Protein AF-A0A1H7RLM7-F1 (afdb_monomer)

Structure (mmCIF, N/CA/C/O backbone):
data_AF-A0A1H7RLM7-F1
#
_entry.id   AF-A0A1H7RLM7-F1
#
loop_
_atom_site.group_PDB
_atom_site.id
_atom_site.type_symbol
_atom_site.label_atom_id
_atom_site.label_alt_id
_atom_site.label_comp_id
_atom_site.label_asym_id
_atom_site.label_entity_id
_atom_site.label_seq_id
_atom_site.pdbx_PDB_ins_code
_atom_site.Cartn_x
_atom_site.Cartn_y
_atom_site.Cartn_z
_atom_site.occupancy
_atom_site.B_iso_or_equiv
_atom_site.auth_seq_id
_atom_site.auth_comp_id
_atom_site.auth_asym_id
_atom_site.auth_atom_id
_atom_site.pdbx_PDB_model_num
ATOM 1 N N . MET A 1 1 ? -7.663 19.452 10.037 1.00 33.56 1 MET A N 1
ATOM 2 C CA . MET A 1 1 ? -6.585 19.742 9.071 1.00 33.56 1 MET A CA 1
ATOM 3 C C . MET A 1 1 ? -6.912 18.924 7.829 1.00 33.56 1 MET A C 1
ATOM 5 O O . MET A 1 1 ? -7.033 17.715 7.956 1.00 33.56 1 MET A O 1
ATOM 9 N N . GLN A 1 2 ? -7.269 19.555 6.706 1.00 32.59 2 GLN A N 1
ATOM 10 C CA . GLN A 1 2 ? -7.585 18.830 5.467 1.00 32.59 2 GLN A CA 1
ATOM 11 C C . GLN A 1 2 ? -6.268 18.316 4.882 1.00 32.59 2 GLN A C 1
ATOM 13 O O . GLN A 1 2 ? -5.416 19.126 4.536 1.00 32.59 2 GLN A O 1
ATOM 18 N N . VAL A 1 3 ? -6.100 16.996 4.813 1.00 37.88 3 VAL A N 1
ATOM 19 C CA . VAL A 1 3 ? -5.035 16.372 4.019 1.00 37.88 3 VAL A CA 1
ATOM 20 C C . VAL A 1 3 ? -5.377 16.678 2.561 1.00 37.88 3 VAL A C 1
ATOM 22 O O . VAL A 1 3 ? -6.415 16.240 2.061 1.00 37.88 3 VAL A O 1
ATOM 25 N N . LEU A 1 4 ? -4.594 17.560 1.942 1.00 40.44 4 LEU A N 1
ATOM 26 C CA . LEU A 1 4 ? -4.739 17.950 0.545 1.00 40.44 4 LEU A CA 1
ATOM 27 C C . LEU A 1 4 ? -4.289 16.766 -0.311 1.00 40.44 4 LEU A C 1
ATOM 29 O O . LEU A 1 4 ? -3.107 16.458 -0.352 1.00 40.44 4 LEU A O 1
ATOM 33 N N . LEU A 1 5 ? -5.240 16.113 -0.978 1.00 46.41 5 LEU A N 1
ATOM 34 C CA . LEU A 1 5 ? -4.965 15.165 -2.056 1.00 46.41 5 LEU A CA 1
ATOM 35 C C . LEU A 1 5 ? -4.190 15.921 -3.149 1.00 46.41 5 LEU A C 1
ATOM 37 O O . LEU A 1 5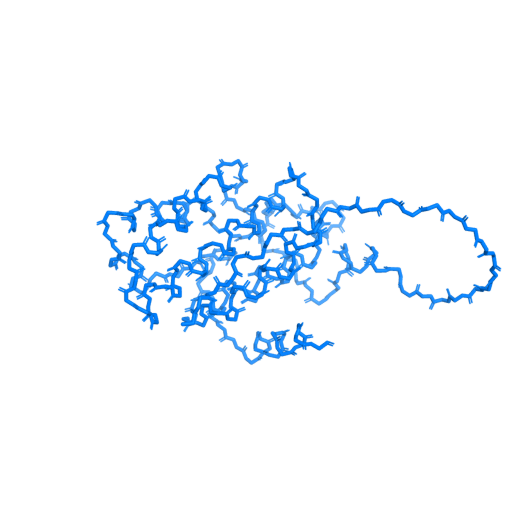 ? -4.758 16.803 -3.797 1.00 46.41 5 LEU A O 1
ATOM 41 N N . GLY A 1 6 ? -2.896 15.636 -3.303 1.00 39.12 6 GLY A N 1
ATOM 42 C CA . GLY A 1 6 ? -2.046 16.267 -4.308 1.00 39.12 6 GLY A CA 1
ATOM 43 C C . GLY A 1 6 ? -2.511 15.915 -5.721 1.00 39.12 6 GLY A C 1
ATOM 44 O O . GLY A 1 6 ? -2.387 14.779 -6.174 1.00 39.12 6 GLY A O 1
ATOM 45 N N . GLU A 1 7 ? -3.066 16.887 -6.446 1.00 43.84 7 GLU A N 1
ATOM 46 C CA . GLU A 1 7 ? -3.286 16.751 -7.886 1.00 43.84 7 GLU A CA 1
ATOM 47 C C . GLU A 1 7 ? -1.934 16.853 -8.615 1.00 43.84 7 GLU A C 1
ATOM 49 O O . GLU A 1 7 ? -1.188 17.817 -8.425 1.00 43.84 7 GLU A O 1
ATOM 54 N N . LYS A 1 8 ? -1.614 15.865 -9.467 1.00 42.97 8 LYS A N 1
ATOM 55 C CA . LYS A 1 8 ? -0.393 15.859 -10.295 1.00 42.97 8 LYS A CA 1
ATOM 56 C C . LYS A 1 8 ? -0.255 17.178 -11.084 1.00 42.97 8 LYS A C 1
ATOM 58 O O . LYS A 1 8 ? -1.204 17.549 -11.781 1.00 42.97 8 LYS A O 1
ATOM 63 N N . PRO A 1 9 ? 0.914 17.848 -11.105 1.00 35.34 9 PRO A N 1
ATOM 64 C CA . PRO A 1 9 ? 1.135 18.962 -12.019 1.00 35.34 9 PRO A CA 1
ATOM 65 C C . PRO A 1 9 ? 1.236 18.459 -13.469 1.00 35.34 9 PRO A C 1
ATOM 67 O O . PRO A 1 9 ? 1.884 17.454 -13.766 1.00 35.34 9 PRO A O 1
ATOM 70 N N . ALA A 1 10 ? 0.576 19.164 -14.390 1.00 34.22 10 ALA A N 1
ATOM 71 C CA . ALA A 1 10 ? 0.640 18.870 -15.818 1.00 34.22 10 ALA A CA 1
ATOM 72 C C . ALA A 1 10 ? 2.052 19.147 -16.368 1.00 34.22 10 ALA A C 1
ATOM 74 O O . ALA A 1 10 ? 2.629 20.203 -16.119 1.00 34.22 10 ALA A O 1
ATOM 75 N N . ALA A 1 11 ? 2.596 18.203 -17.139 1.00 36.28 11 ALA A N 1
ATOM 76 C CA . ALA A 1 11 ? 3.925 18.308 -17.733 1.00 36.28 11 ALA A CA 1
ATOM 77 C C . ALA A 1 11 ? 3.990 19.436 -18.784 1.00 36.28 11 ALA A C 1
ATOM 79 O O . ALA A 1 11 ? 3.433 19.316 -19.879 1.00 36.28 11 ALA A O 1
ATOM 80 N N . GLU A 1 12 ? 4.705 20.517 -18.470 1.00 32.12 12 GLU A N 1
ATOM 81 C CA . GLU A 1 12 ? 5.024 21.587 -19.415 1.00 32.12 12 GLU A CA 1
ATOM 82 C C . GLU A 1 12 ? 6.308 21.247 -20.194 1.00 32.12 12 GLU A C 1
ATOM 84 O O . GLU A 1 12 ? 7.345 20.904 -19.626 1.00 32.12 12 GLU A O 1
ATOM 89 N N . ARG A 1 13 ? 6.233 21.293 -21.530 1.00 34.16 13 ARG A N 1
ATOM 90 C CA . ARG A 1 13 ? 7.357 21.003 -22.434 1.00 34.16 13 ARG A CA 1
ATOM 91 C C . ARG A 1 13 ? 8.264 22.227 -22.570 1.00 34.16 13 ARG A C 1
ATOM 93 O O . ARG A 1 13 ? 7.844 23.224 -23.151 1.00 34.16 13 ARG A O 1
ATOM 100 N N . ALA A 1 14 ? 9.522 22.110 -22.150 1.00 34.81 14 ALA A N 1
ATOM 101 C CA . ALA A 1 14 ? 10.559 23.104 -22.429 1.00 34.81 14 ALA A CA 1
ATOM 102 C C . ALA A 1 14 ? 11.296 22.816 -23.754 1.00 34.81 14 ALA A C 1
ATOM 104 O O . ALA A 1 14 ? 11.648 21.676 -24.063 1.00 34.81 14 ALA A O 1
ATOM 105 N N . VAL A 1 15 ? 11.523 23.881 -24.527 1.00 33.22 15 VAL A N 1
ATOM 106 C CA . VAL A 1 15 ? 12.371 23.947 -25.730 1.00 33.22 15 VAL A CA 1
ATOM 107 C C . VAL A 1 15 ? 13.827 24.223 -25.323 1.00 33.22 15 VAL A C 1
ATOM 109 O O . VAL A 1 15 ? 14.083 24.881 -24.319 1.00 33.22 15 VAL A O 1
ATOM 112 N N . THR A 1 16 ? 14.762 23.680 -26.104 1.00 44.88 16 THR A N 1
ATOM 113 C CA . THR A 1 16 ? 16.213 23.588 -25.874 1.00 44.88 16 THR A CA 1
ATOM 114 C C . THR A 1 16 ? 16.986 24.892 -26.099 1.00 44.88 16 THR A C 1
ATOM 116 O O . THR A 1 16 ? 16.572 25.714 -26.911 1.00 44.88 16 THR A O 1
ATOM 119 N N . ASP A 1 17 ? 18.147 25.034 -25.438 1.00 35.78 17 ASP A N 1
ATOM 120 C CA . ASP A 1 17 ? 19.475 25.167 -26.084 1.00 35.78 17 ASP A CA 1
ATOM 121 C C . ASP A 1 17 ? 20.613 25.401 -25.060 1.00 35.78 17 ASP A C 1
ATOM 123 O O . ASP A 1 17 ? 20.465 26.196 -24.135 1.00 35.78 17 ASP A O 1
ATOM 127 N N . GLY A 1 18 ? 21.783 24.769 -25.269 1.00 30.73 18 GLY A N 1
ATOM 128 C CA . GLY A 1 18 ? 23.068 25.231 -24.704 1.00 30.73 18 GLY A CA 1
ATOM 129 C C . GLY A 1 18 ? 24.020 24.161 -24.140 1.00 30.73 18 GLY A C 1
ATOM 130 O O . GLY A 1 18 ? 23.766 23.567 -23.105 1.00 30.73 18 GLY A O 1
ATOM 131 N N . VAL A 1 19 ? 25.159 23.963 -24.811 1.00 42.41 19 VAL A N 1
ATOM 132 C CA . VAL A 1 19 ? 26.238 22.973 -24.575 1.00 42.41 19 VAL A CA 1
ATOM 133 C C . VAL A 1 19 ? 27.236 23.407 -23.473 1.00 42.41 19 VAL A C 1
ATOM 135 O O . VAL A 1 19 ? 27.600 24.579 -23.465 1.00 42.41 19 VAL A O 1
ATOM 138 N N . THR A 1 20 ? 27.766 22.486 -22.632 1.00 36.44 20 THR A N 1
ATOM 139 C CA . THR A 1 20 ? 29.221 22.183 -22.375 1.00 36.44 20 THR A CA 1
ATOM 140 C C . THR A 1 20 ? 29.535 21.497 -21.017 1.00 36.44 20 THR A C 1
ATOM 142 O O . THR A 1 20 ? 29.141 21.985 -19.967 1.00 36.44 20 THR A O 1
ATOM 145 N N . GLY A 1 21 ? 30.370 20.435 -21.050 1.00 31.91 21 GLY A N 1
ATOM 146 C CA . GLY A 1 21 ? 31.212 19.940 -19.931 1.00 31.91 21 GLY A CA 1
ATOM 147 C C . GLY A 1 21 ? 30.899 18.521 -19.398 1.00 31.91 21 GLY A C 1
ATOM 148 O O . GLY A 1 21 ? 29.734 18.237 -19.139 1.00 31.91 21 GLY A O 1
ATOM 149 N N . PRO A 1 22 ? 31.889 17.613 -19.202 1.00 39.50 22 PRO A N 1
ATOM 150 C CA . PRO A 1 22 ? 31.623 16.268 -18.700 1.00 39.50 22 PRO A CA 1
ATOM 151 C C . PRO A 1 22 ? 31.514 16.303 -17.172 1.00 39.50 22 PRO A C 1
ATOM 153 O O . PRO A 1 22 ? 32.516 16.243 -16.461 1.00 39.50 22 PRO A O 1
ATOM 156 N N . HIS A 1 23 ? 30.291 16.394 -16.660 1.00 39.22 23 HIS A N 1
ATOM 157 C CA . HIS A 1 23 ? 30.006 15.965 -15.299 1.00 39.22 23 HIS A CA 1
ATOM 158 C C . HIS A 1 23 ? 29.818 14.449 -15.312 1.00 39.22 23 HIS A C 1
ATOM 160 O O . HIS A 1 23 ? 28.942 13.930 -16.000 1.00 39.22 23 HIS A O 1
ATOM 166 N N . VAL A 1 24 ? 30.632 13.735 -14.533 1.00 48.19 24 VAL A N 1
ATOM 167 C CA . VAL A 1 24 ? 30.284 12.387 -14.071 1.00 48.19 24 VAL A CA 1
ATOM 168 C C . VAL A 1 24 ? 29.166 12.574 -13.044 1.00 48.19 24 VAL A C 1
ATOM 170 O O . VAL A 1 24 ? 29.414 12.645 -11.846 1.00 48.19 24 VAL A O 1
ATOM 173 N N . GLY A 1 25 ? 27.952 12.808 -13.536 1.00 36.72 25 GLY A N 1
ATOM 174 C CA . GLY A 1 25 ? 26.734 12.745 -12.744 1.00 36.72 25 GLY A CA 1
ATOM 175 C C . GLY A 1 25 ? 26.252 11.303 -12.740 1.00 36.72 25 GLY A C 1
ATOM 176 O O . GLY A 1 25 ? 26.159 10.695 -13.807 1.00 36.72 25 GLY A O 1
ATOM 177 N N . SER A 1 26 ? 25.979 10.756 -11.555 1.00 45.84 26 SER A N 1
ATOM 178 C CA . SER A 1 26 ? 25.131 9.569 -11.436 1.00 45.84 26 SER A CA 1
ATOM 179 C C . SER A 1 26 ? 23.831 9.880 -12.170 1.00 45.84 26 SER A C 1
ATOM 181 O O . SER A 1 26 ? 23.182 10.892 -11.899 1.00 45.84 26 SER A O 1
ATOM 183 N N . ASN A 1 27 ? 23.518 9.095 -13.192 1.00 37.66 27 ASN A N 1
ATOM 184 C CA . ASN A 1 27 ? 22.327 9.308 -13.988 1.00 37.66 27 ASN A CA 1
ATOM 185 C C . ASN A 1 27 ? 21.147 8.801 -13.145 1.00 37.66 27 ASN A C 1
ATOM 187 O O . ASN A 1 27 ? 21.046 7.597 -12.932 1.00 37.66 27 ASN A O 1
ATOM 191 N N . SER A 1 28 ? 20.279 9.696 -12.656 1.00 56.03 28 SER A N 1
ATOM 192 C CA . SER A 1 28 ? 19.138 9.365 -11.769 1.00 56.03 28 SER A CA 1
ATOM 193 C C . SER A 1 28 ? 18.287 8.195 -12.298 1.00 56.03 28 SER A C 1
ATOM 195 O O . SER A 1 28 ? 17.745 7.409 -11.529 1.00 56.03 28 SER A O 1
ATOM 197 N N . MET A 1 29 ? 18.256 7.998 -13.619 1.00 48.12 29 MET A N 1
ATOM 198 C CA . MET A 1 29 ? 17.534 6.905 -14.272 1.00 48.12 29 MET A CA 1
ATOM 199 C C . MET A 1 29 ? 18.146 5.503 -14.061 1.00 48.12 29 MET A C 1
ATOM 201 O O . MET A 1 29 ? 17.408 4.518 -14.030 1.00 48.12 29 MET A O 1
ATOM 205 N N . ASP A 1 30 ? 19.471 5.393 -13.899 1.00 54.84 30 ASP A N 1
ATOM 206 C CA . ASP A 1 30 ? 20.139 4.113 -13.607 1.00 54.84 30 ASP A CA 1
ATOM 207 C C . ASP A 1 30 ? 19.935 3.698 -12.141 1.00 54.84 30 ASP A C 1
ATOM 209 O O . ASP A 1 30 ? 19.800 2.509 -11.855 1.00 54.84 30 ASP A O 1
ATOM 213 N N . GLU A 1 31 ? 19.849 4.673 -11.233 1.00 56.94 31 GLU A N 1
ATOM 214 C CA . GLU A 1 31 ? 19.642 4.470 -9.794 1.00 56.94 31 GLU A CA 1
ATOM 215 C C . GLU A 1 31 ? 18.221 3.975 -9.482 1.00 56.94 31 GLU A C 1
ATOM 217 O O . GLU A 1 31 ? 18.065 2.997 -8.755 1.00 56.94 31 GLU A O 1
ATOM 222 N N . HIS A 1 32 ? 17.195 4.518 -10.156 1.00 60.72 32 HIS A N 1
ATOM 223 C CA . HIS A 1 32 ? 15.810 4.016 -10.070 1.00 60.72 32 HIS A CA 1
ATOM 224 C C . HIS A 1 32 ? 15.671 2.524 -10.415 1.00 60.72 32 HIS A C 1
ATOM 226 O O . HIS A 1 32 ? 14.799 1.819 -9.903 1.00 60.72 32 HIS A O 1
ATOM 232 N N . THR A 1 33 ? 16.541 2.030 -11.294 1.00 62.03 33 THR A N 1
ATOM 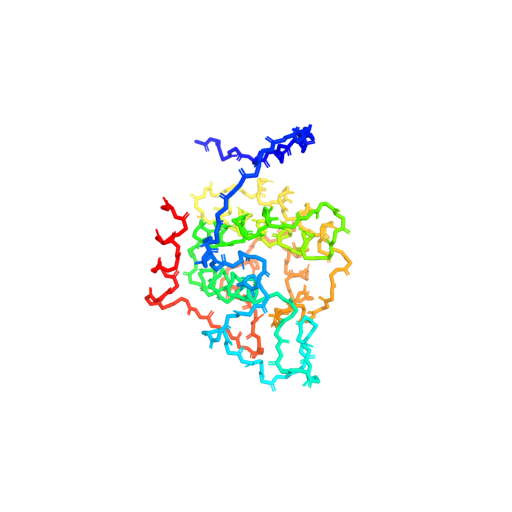233 C CA . THR A 1 33 ? 16.496 0.653 -11.802 1.00 62.03 33 THR A CA 1
ATOM 234 C C . THR A 1 33 ? 17.453 -0.270 -11.038 1.00 62.03 33 THR A C 1
ATOM 236 O O . THR A 1 33 ? 17.264 -1.485 -11.017 1.00 62.03 33 THR A O 1
ATOM 239 N N . ARG A 1 34 ? 18.512 0.269 -10.421 1.00 64.50 34 ARG A N 1
ATOM 240 C CA . ARG A 1 34 ? 19.599 -0.519 -9.829 1.00 64.50 34 ARG A CA 1
ATOM 241 C C . ARG A 1 34 ? 19.996 0.022 -8.457 1.00 64.50 34 ARG A C 1
ATOM 243 O O . ARG A 1 34 ? 20.876 0.870 -8.361 1.00 64.50 34 ARG A O 1
ATOM 250 N N . ASP A 1 35 ? 19.437 -0.567 -7.404 1.00 74.12 35 ASP A N 1
ATOM 251 C CA . ASP A 1 35 ? 19.864 -0.331 -6.022 1.00 74.12 35 ASP A CA 1
ATOM 252 C C . ASP A 1 35 ? 20.352 -1.655 -5.396 1.00 74.12 35 ASP A C 1
ATOM 254 O O . ASP A 1 35 ? 19.550 -2.570 -5.196 1.00 74.12 35 ASP A O 1
ATOM 258 N N . PRO A 1 36 ? 21.660 -1.809 -5.104 1.00 71.06 36 PRO A N 1
ATOM 259 C CA . PRO A 1 36 ? 22.205 -3.028 -4.507 1.00 71.06 36 PRO A CA 1
ATOM 260 C C . PRO A 1 36 ? 21.819 -3.216 -3.032 1.00 71.06 36 PRO A C 1
ATOM 262 O O . PRO A 1 36 ? 22.088 -4.284 -2.481 1.00 71.06 36 PRO A O 1
ATOM 265 N N . SER A 1 37 ? 21.237 -2.203 -2.381 1.00 77.44 37 SER A N 1
ATOM 266 C CA . SER A 1 37 ? 20.716 -2.316 -1.015 1.00 77.44 37 SER A CA 1
ATOM 267 C C . SER A 1 37 ? 19.378 -3.058 -0.954 1.00 77.44 37 SER A C 1
ATOM 269 O O . SER A 1 37 ? 19.034 -3.602 0.095 1.00 77.44 37 SER A O 1
ATOM 271 N N . VAL A 1 38 ? 18.664 -3.159 -2.080 1.00 84.56 38 VAL A N 1
ATOM 272 C CA . VAL A 1 38 ? 17.402 -3.894 -2.178 1.00 84.56 38 VAL A CA 1
ATOM 273 C C . VAL A 1 38 ? 17.685 -5.372 -2.428 1.00 84.56 38 VAL A C 1
ATOM 275 O O . VAL A 1 38 ? 18.269 -5.763 -3.444 1.00 84.56 38 VAL A O 1
ATOM 278 N N . ALA A 1 39 ? 17.259 -6.215 -1.491 1.00 86.38 39 ALA A N 1
ATOM 279 C CA . ALA A 1 39 ? 17.489 -7.648 -1.566 1.00 86.38 39 ALA A CA 1
ATOM 280 C C . ALA A 1 39 ? 16.694 -8.309 -2.716 1.00 86.38 39 ALA A C 1
ATOM 282 O O . ALA A 1 39 ? 15.601 -7.859 -3.078 1.00 86.38 39 ALA A O 1
ATOM 283 N N . PRO A 1 40 ? 17.212 -9.409 -3.297 1.00 88.69 40 PRO A N 1
ATOM 284 C CA . PRO A 1 40 ? 16.412 -10.258 -4.171 1.00 88.69 40 PRO A CA 1
ATOM 285 C C . PRO A 1 40 ? 15.256 -10.903 -3.383 1.00 88.69 40 PRO A C 1
ATOM 287 O O . PRO A 1 40 ? 15.442 -11.241 -2.209 1.00 88.69 40 PRO A O 1
ATOM 290 N N . PRO A 1 41 ? 14.099 -11.151 -4.020 1.00 89.88 41 PRO A N 1
ATOM 291 C CA . PRO A 1 41 ? 13.005 -11.876 -3.390 1.00 89.88 41 PRO A CA 1
ATOM 292 C C . PRO A 1 41 ? 13.379 -13.345 -3.154 1.00 89.88 41 PRO A C 1
ATOM 294 O O . PRO A 1 41 ? 14.255 -13.909 -3.818 1.00 89.88 41 PRO A O 1
ATOM 297 N N . LEU A 1 42 ? 12.673 -13.995 -2.225 1.00 83.19 42 LEU A N 1
ATOM 298 C CA . LEU A 1 42 ? 12.779 -15.446 -2.022 1.00 83.19 42 LEU A CA 1
ATOM 299 C C . LEU A 1 42 ? 12.096 -16.248 -3.147 1.00 83.19 42 LEU A C 1
ATOM 301 O O . LEU A 1 42 ? 12.480 -17.390 -3.402 1.00 83.19 42 LEU A O 1
ATOM 305 N N . GLY A 1 43 ? 11.097 -15.653 -3.808 1.00 88.88 43 GLY A N 1
ATOM 306 C CA . GLY A 1 43 ? 10.358 -16.222 -4.939 1.00 88.88 43 GLY A CA 1
ATOM 307 C C . GLY A 1 43 ? 10.628 -15.498 -6.262 1.00 88.88 43 GLY A C 1
ATOM 308 O O . GLY A 1 43 ? 11.673 -14.881 -6.446 1.00 88.88 43 GLY A O 1
ATOM 309 N N . ASN A 1 44 ? 9.663 -15.560 -7.183 1.00 93.94 44 ASN A N 1
ATOM 310 C CA . ASN A 1 44 ? 9.693 -14.831 -8.457 1.00 93.94 44 ASN A CA 1
ATOM 311 C C . ASN A 1 44 ? 8.418 -13.977 -8.624 1.00 93.94 44 ASN A C 1
ATOM 313 O O . ASN A 1 44 ? 7.613 -14.273 -9.508 1.00 93.94 44 ASN A O 1
ATOM 317 N N . PRO A 1 45 ? 8.185 -12.998 -7.726 1.00 96.94 45 PRO A N 1
ATOM 318 C CA . PRO A 1 45 ? 6.999 -12.152 -7.777 1.00 96.94 45 PRO A CA 1
ATOM 319 C C . PRO A 1 45 ? 7.013 -11.247 -9.008 1.00 96.94 45 PRO A C 1
ATOM 321 O O . PRO A 1 45 ? 8.075 -10.915 -9.549 1.00 96.94 45 PRO A O 1
ATOM 324 N N . THR A 1 46 ? 5.836 -10.779 -9.422 1.00 98.19 46 THR A N 1
ATOM 325 C CA . THR A 1 46 ? 5.756 -9.821 -10.527 1.00 98.19 46 THR A CA 1
ATOM 326 C C . THR A 1 46 ? 6.546 -8.544 -10.211 1.00 98.19 46 THR A C 1
ATOM 328 O O . THR A 1 46 ? 6.397 -7.964 -9.137 1.00 98.19 46 THR A O 1
ATOM 331 N N . GLY A 1 47 ? 7.381 -8.104 -11.157 1.00 96.69 47 GLY A N 1
ATOM 332 C CA . GLY A 1 47 ? 8.338 -7.001 -10.990 1.00 96.69 47 GLY A CA 1
ATOM 333 C C . GLY A 1 47 ? 9.779 -7.464 -10.741 1.00 96.69 47 GLY A C 1
ATOM 334 O O . GLY A 1 47 ? 10.698 -6.650 -10.812 1.00 96.69 47 GLY A O 1
ATOM 335 N N . TRP A 1 48 ? 10.011 -8.757 -10.474 1.00 97.31 48 TRP A N 1
ATOM 336 C CA . TRP A 1 48 ? 11.351 -9.346 -10.435 1.00 97.31 48 TRP A CA 1
ATOM 337 C C . TRP A 1 48 ? 11.738 -9.958 -11.785 1.00 97.31 48 TRP A C 1
ATOM 339 O O . TRP A 1 48 ? 11.019 -10.774 -12.362 1.00 97.31 48 TRP A O 1
ATOM 349 N N . ASN A 1 49 ? 12.928 -9.616 -12.268 1.00 94.69 49 ASN A N 1
ATOM 350 C CA . ASN A 1 49 ? 13.520 -10.187 -13.464 1.00 94.69 49 ASN A CA 1
ATOM 351 C C . ASN A 1 49 ? 14.568 -11.242 -13.091 1.00 94.69 49 ASN A C 1
ATOM 353 O O . ASN A 1 49 ? 15.740 -10.937 -12.846 1.00 94.69 49 ASN A O 1
ATOM 357 N N . GLU A 1 50 ? 14.156 -12.510 -13.090 1.00 93.31 50 GLU A N 1
ATOM 358 C CA . GLU A 1 50 ? 15.010 -13.646 -12.722 1.00 93.31 50 GLU A CA 1
ATOM 359 C C . GLU A 1 50 ? 16.267 -13.770 -13.604 1.00 93.31 50 GLU A C 1
ATOM 361 O O . GLU A 1 50 ? 17.342 -14.115 -13.108 1.00 93.31 50 GLU A O 1
ATOM 366 N N . ALA A 1 51 ? 16.165 -13.444 -14.898 1.00 92.69 51 ALA A N 1
ATOM 367 C CA . ALA A 1 51 ? 17.250 -13.640 -15.859 1.00 92.69 51 ALA A CA 1
ATOM 368 C C . ALA A 1 51 ? 18.454 -12.728 -15.586 1.00 92.69 51 ALA A C 1
ATOM 370 O O . ALA A 1 51 ? 19.600 -13.150 -15.752 1.00 92.69 51 ALA A O 1
ATOM 371 N N . VAL A 1 52 ? 18.199 -11.487 -15.161 1.00 91.69 52 VAL A N 1
ATOM 372 C CA . VAL A 1 52 ? 19.250 -10.521 -14.794 1.00 91.69 52 VAL A CA 1
ATOM 373 C C . VAL A 1 52 ? 19.403 -10.344 -13.283 1.00 91.69 52 VAL A C 1
ATOM 375 O O . VAL A 1 52 ? 20.327 -9.659 -12.855 1.00 91.69 52 VAL A O 1
ATOM 378 N N . ARG A 1 53 ? 18.558 -11.009 -12.484 1.00 91.62 53 ARG A N 1
ATOM 379 C CA . ARG A 1 53 ? 18.503 -10.940 -11.016 1.00 91.62 53 ARG A CA 1
ATOM 380 C C . ARG A 1 53 ? 18.335 -9.512 -10.497 1.00 91.62 53 ARG A C 1
ATOM 382 O O . ARG A 1 53 ? 19.110 -9.069 -9.650 1.00 91.62 53 ARG A O 1
ATOM 389 N N . MET A 1 54 ? 17.345 -8.799 -11.028 1.00 93.50 54 MET A N 1
ATOM 390 C CA . MET A 1 54 ? 17.052 -7.415 -10.649 1.00 93.50 54 MET A CA 1
ATOM 391 C C . MET A 1 54 ? 15.550 -7.181 -10.549 1.00 93.50 54 MET A C 1
ATOM 393 O O . MET A 1 54 ? 14.785 -7.806 -11.277 1.00 93.50 54 MET A O 1
ATOM 397 N N . TRP A 1 55 ? 15.145 -6.249 -9.692 1.00 95.88 55 TRP A N 1
ATOM 398 C CA . TRP A 1 55 ? 13.817 -5.649 -9.773 1.00 95.88 55 TRP A CA 1
ATOM 399 C C . TRP A 1 55 ? 13.741 -4.758 -11.014 1.00 95.88 55 TRP A C 1
ATOM 401 O O . TRP A 1 55 ? 14.722 -4.092 -11.344 1.00 95.88 55 TRP A O 1
ATOM 411 N N . ASP A 1 56 ? 12.586 -4.717 -11.678 1.00 95.44 56 ASP A N 1
ATOM 412 C CA . ASP A 1 56 ? 12.361 -3.827 -12.824 1.00 95.44 56 ASP A CA 1
ATOM 413 C C . ASP A 1 56 ? 12.513 -2.348 -12.410 1.00 95.44 56 ASP A C 1
ATOM 415 O O . ASP A 1 56 ? 13.061 -1.542 -13.160 1.00 95.44 56 ASP A O 1
ATOM 419 N N . HIS A 1 57 ? 12.125 -2.027 -11.170 1.00 96.50 57 HIS A N 1
ATOM 420 C CA . HIS A 1 57 ? 12.347 -0.735 -10.509 1.00 96.50 57 HIS A CA 1
ATOM 421 C C . HIS A 1 57 ? 12.730 -0.954 -9.043 1.00 96.50 57 HIS A C 1
ATOM 423 O O . HIS A 1 57 ? 11.887 -1.318 -8.223 1.00 96.50 57 HIS A O 1
ATOM 429 N N . ALA A 1 58 ? 14.001 -0.762 -8.699 1.00 95.00 58 ALA A N 1
ATOM 430 C CA . ALA A 1 58 ? 14.494 -1.029 -7.351 1.00 95.00 58 ALA A CA 1
ATOM 431 C C . ALA A 1 58 ? 13.945 -0.026 -6.320 1.00 95.00 58 ALA A C 1
ATOM 433 O O . ALA A 1 58 ? 13.640 -0.423 -5.197 1.00 95.00 58 ALA A O 1
ATOM 434 N N . THR A 1 59 ? 13.730 1.237 -6.707 1.00 96.31 59 THR A N 1
ATOM 435 C CA . THR A 1 59 ? 13.131 2.251 -5.817 1.00 96.31 59 THR A CA 1
ATOM 436 C C . THR A 1 59 ? 11.686 1.922 -5.458 1.00 96.31 59 THR A C 1
ATOM 438 O O . THR A 1 59 ? 11.311 2.067 -4.299 1.00 96.31 59 THR A O 1
ATOM 441 N N . LEU A 1 60 ? 10.912 1.359 -6.395 1.00 97.81 60 LEU A N 1
ATOM 442 C CA . LEU A 1 60 ? 9.554 0.874 -6.126 1.00 97.81 60 LEU A CA 1
ATOM 443 C C . LEU A 1 60 ? 9.579 -0.220 -5.071 1.00 97.81 60 LEU A C 1
ATOM 445 O O . LEU A 1 60 ? 8.831 -0.181 -4.096 1.00 97.81 60 LEU A O 1
ATOM 449 N N . ARG A 1 61 ? 10.495 -1.177 -5.236 1.00 98.06 61 ARG A N 1
ATOM 450 C CA . ARG A 1 61 ? 10.667 -2.253 -4.268 1.00 98.06 61 ARG A CA 1
ATOM 451 C C . ARG A 1 61 ? 11.012 -1.705 -2.882 1.00 98.06 61 ARG A C 1
ATOM 453 O O . ARG A 1 61 ? 10.429 -2.146 -1.897 1.00 98.06 61 ARG A O 1
ATOM 460 N N . LYS A 1 62 ? 11.937 -0.748 -2.815 1.00 97.62 62 LYS A N 1
ATOM 461 C CA . LYS A 1 62 ? 12.356 -0.107 -1.567 1.00 97.62 62 LYS A CA 1
ATOM 462 C C . LYS A 1 62 ? 11.185 0.598 -0.877 1.00 97.62 62 LYS A C 1
ATOM 464 O O . LYS A 1 62 ? 10.929 0.332 0.294 1.00 97.62 62 LYS A O 1
ATOM 469 N N . ALA A 1 63 ? 10.424 1.405 -1.617 1.00 98.25 63 ALA A N 1
ATOM 470 C CA . ALA A 1 63 ? 9.225 2.070 -1.109 1.00 98.25 63 ALA A CA 1
ATOM 471 C C . ALA A 1 63 ? 8.178 1.066 -0.599 1.00 98.25 63 ALA A C 1
ATOM 473 O O . ALA A 1 63 ? 7.572 1.282 0.447 1.00 98.25 63 ALA A O 1
ATOM 474 N N . VAL A 1 64 ? 8.002 -0.063 -1.295 1.00 98.56 64 VAL A N 1
ATOM 475 C CA . VAL A 1 64 ? 7.113 -1.154 -0.869 1.00 98.56 64 VAL A CA 1
ATOM 476 C C . VAL A 1 64 ? 7.560 -1.781 0.444 1.00 98.56 64 VAL A C 1
ATOM 478 O O . VAL A 1 64 ? 6.729 -1.966 1.330 1.00 98.56 64 VAL A O 1
ATOM 481 N N . GLU A 1 65 ? 8.845 -2.098 0.596 1.00 98.38 65 GLU A N 1
ATOM 482 C CA . GLU A 1 65 ? 9.350 -2.696 1.833 1.00 98.38 65 GLU A CA 1
ATOM 483 C C . GLU A 1 65 ? 9.136 -1.785 3.041 1.00 98.38 65 GLU A C 1
ATOM 485 O O . GLU A 1 65 ? 8.580 -2.236 4.044 1.00 98.38 65 GLU A O 1
ATOM 490 N N . HIS A 1 66 ? 9.532 -0.516 2.937 1.00 98.69 66 HIS A N 1
ATOM 491 C CA . HIS A 1 66 ? 9.380 0.446 4.026 1.00 98.69 66 HIS A CA 1
ATOM 492 C C . HIS A 1 66 ? 7.903 0.763 4.289 1.00 98.69 66 HIS A C 1
ATOM 494 O O . HIS A 1 66 ? 7.429 0.622 5.417 1.00 98.69 66 HIS A O 1
ATOM 500 N N . GLY A 1 67 ? 7.140 1.085 3.240 1.00 98.75 67 GLY A N 1
ATOM 501 C CA . GLY A 1 67 ? 5.731 1.455 3.348 1.00 98.75 67 GLY A CA 1
ATOM 502 C C . GLY A 1 67 ? 4.862 0.347 3.947 1.00 98.75 67 GLY A C 1
ATOM 503 O O . GLY A 1 67 ? 4.027 0.628 4.808 1.00 98.75 67 GLY A O 1
ATOM 504 N N . VAL A 1 68 ? 5.075 -0.919 3.564 1.00 98.88 68 VAL A N 1
ATOM 505 C CA . VAL A 1 68 ? 4.347 -2.062 4.149 1.00 98.88 68 VAL A CA 1
ATOM 506 C C . VAL A 1 68 ? 4.734 -2.287 5.609 1.00 98.88 68 VAL A C 1
ATOM 508 O O . VAL A 1 68 ? 3.859 -2.508 6.446 1.00 98.88 68 VAL A O 1
ATOM 511 N N . ARG A 1 69 ? 6.027 -2.221 5.947 1.00 98.88 69 ARG A N 1
ATOM 512 C CA . ARG A 1 69 ? 6.482 -2.417 7.331 1.00 98.88 69 ARG A CA 1
ATOM 513 C C . ARG A 1 69 ? 5.943 -1.338 8.272 1.00 98.88 69 ARG A C 1
ATOM 515 O O . ARG A 1 69 ? 5.513 -1.681 9.374 1.00 98.88 69 ARG A O 1
ATOM 522 N N . LEU A 1 70 ? 5.913 -0.081 7.824 1.00 98.88 70 LEU A N 1
ATOM 523 C CA . LEU A 1 70 ? 5.319 1.051 8.546 1.00 98.88 70 LEU A CA 1
ATOM 524 C C . LEU A 1 70 ? 3.802 0.891 8.697 1.00 98.88 70 LEU A C 1
ATOM 526 O O . LEU A 1 70 ? 3.289 0.992 9.809 1.00 98.88 70 LEU A O 1
ATOM 530 N N . PHE A 1 71 ? 3.094 0.503 7.628 1.00 98.88 71 PHE A N 1
ATOM 531 C CA . PHE A 1 71 ? 1.660 0.189 7.706 1.00 98.88 71 PHE A CA 1
ATOM 532 C C . PHE A 1 71 ? 1.381 -0.870 8.779 1.00 98.88 71 PHE A C 1
ATOM 534 O O . PHE A 1 71 ? 0.508 -0.707 9.627 1.00 98.88 71 PHE A O 1
ATOM 541 N N . ASN A 1 72 ? 2.164 -1.950 8.774 1.00 98.88 72 ASN A N 1
ATOM 542 C CA . ASN A 1 72 ? 2.010 -3.069 9.700 1.00 98.88 72 ASN A CA 1
ATOM 543 C C . ASN A 1 72 ? 2.361 -2.723 11.153 1.00 98.88 72 ASN A C 1
ATOM 545 O O . ASN A 1 72 ? 1.970 -3.471 12.055 1.00 98.88 72 ASN A O 1
ATOM 549 N N . ALA A 1 73 ? 3.106 -1.637 11.378 1.00 98.69 73 ALA A N 1
ATOM 550 C CA . ALA A 1 73 ? 3.392 -1.074 12.696 1.00 98.69 73 ALA A CA 1
ATOM 551 C C . ALA A 1 73 ? 2.306 -0.092 13.181 1.00 98.69 73 ALA A C 1
ATOM 553 O O . ALA A 1 73 ? 2.275 0.231 14.367 1.00 98.69 73 ALA A O 1
ATOM 554 N N . GLY A 1 74 ? 1.382 0.316 12.302 1.00 98.50 74 GLY A N 1
ATOM 555 C CA . GLY A 1 74 ? 0.354 1.321 12.582 1.00 98.50 74 GLY A CA 1
ATOM 556 C C . GLY A 1 74 ? 0.774 2.757 12.253 1.00 98.50 74 GLY A C 1
ATOM 557 O O . GLY A 1 74 ? 0.009 3.680 12.514 1.00 98.50 74 GLY A O 1
ATOM 558 N N . ASP A 1 75 ? 1.951 2.950 11.655 1.00 98.62 75 ASP A N 1
ATOM 559 C CA . ASP A 1 75 ? 2.498 4.256 11.274 1.00 98.62 75 ASP A CA 1
ATOM 560 C C . ASP A 1 75 ? 2.006 4.626 9.862 1.00 98.62 75 ASP A C 1
ATOM 562 O O . ASP A 1 75 ? 2.719 4.562 8.855 1.00 98.62 75 ASP A O 1
ATOM 566 N N . PHE A 1 76 ? 0.701 4.897 9.761 1.00 98.62 76 PHE A N 1
ATOM 567 C CA . PHE A 1 76 ? 0.009 5.017 8.475 1.00 98.62 76 PHE A CA 1
ATOM 568 C C . PHE A 1 76 ? 0.376 6.275 7.681 1.00 98.62 76 PHE A C 1
ATOM 570 O O . PHE A 1 76 ? 0.268 6.262 6.455 1.00 98.62 76 PHE A O 1
ATOM 577 N N . HIS A 1 77 ? 0.790 7.351 8.350 1.00 97.81 77 HIS A N 1
ATOM 578 C CA . HIS A 1 77 ? 1.214 8.582 7.682 1.00 97.81 77 HIS A CA 1
ATOM 579 C C . HIS A 1 77 ? 2.576 8.385 7.001 1.00 97.81 77 HIS A C 1
ATOM 581 O O . HIS A 1 77 ? 2.726 8.620 5.810 1.00 97.81 77 HIS A O 1
ATOM 587 N N . GLU A 1 78 ? 3.537 7.822 7.721 1.00 98.56 78 GLU A N 1
ATOM 588 C CA . GLU A 1 78 ? 4.870 7.479 7.228 1.00 98.56 78 GLU A CA 1
ATOM 589 C C . GLU A 1 78 ? 4.796 6.431 6.106 1.00 98.56 78 GLU A C 1
ATOM 591 O O . GLU A 1 78 ? 5.502 6.509 5.098 1.00 98.56 78 GLU A O 1
ATOM 596 N N . SER A 1 79 ? 3.885 5.462 6.245 1.00 98.81 79 SER A N 1
ATOM 597 C CA . SER A 1 79 ? 3.559 4.510 5.182 1.00 98.81 79 SER A CA 1
ATOM 598 C C . SER A 1 79 ? 3.040 5.206 3.920 1.00 98.81 79 SER A C 1
ATOM 600 O O . SER A 1 79 ? 3.483 4.888 2.815 1.00 98.81 79 SER A O 1
ATOM 602 N N . HIS A 1 80 ? 2.120 6.164 4.073 1.00 98.62 80 HIS A N 1
ATOM 603 C CA . HIS A 1 80 ? 1.585 6.955 2.966 1.00 98.62 80 HIS A CA 1
ATOM 604 C C . HIS A 1 80 ? 2.700 7.686 2.213 1.00 98.62 80 HIS A C 1
ATOM 606 O O . HIS A 1 80 ? 2.762 7.582 0.986 1.00 98.62 80 HIS A O 1
ATOM 612 N N . ASP A 1 81 ? 3.604 8.347 2.933 1.00 97.75 81 ASP A N 1
ATOM 613 C CA . ASP A 1 81 ? 4.664 9.169 2.344 1.00 97.75 81 ASP A CA 1
ATOM 614 C C . ASP A 1 81 ? 5.644 8.321 1.518 1.00 97.75 81 ASP A C 1
ATOM 616 O O . ASP A 1 81 ? 5.998 8.694 0.396 1.00 97.75 81 ASP A O 1
ATOM 620 N N . CYS A 1 82 ? 5.979 7.113 1.995 1.00 98.38 82 CYS A N 1
ATOM 621 C CA . CYS A 1 82 ? 6.775 6.142 1.236 1.00 98.38 82 CYS A CA 1
ATOM 622 C C . CYS A 1 82 ? 6.177 5.862 -0.153 1.00 98.38 82 CYS A C 1
A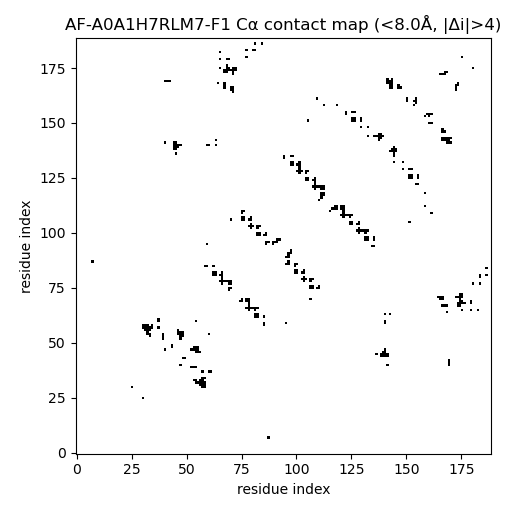TOM 624 O O . CYS A 1 82 ? 6.888 5.853 -1.161 1.00 98.38 82 CYS A O 1
ATOM 626 N N . PHE A 1 83 ? 4.865 5.615 -0.218 1.00 98.69 83 PHE A N 1
ATOM 627 C CA . PHE A 1 83 ? 4.190 5.311 -1.479 1.00 98.69 83 PHE A CA 1
ATOM 628 C C . PHE A 1 83 ? 3.958 6.558 -2.338 1.00 98.69 83 PHE A C 1
ATOM 630 O O . PHE A 1 83 ? 4.040 6.465 -3.564 1.00 98.69 83 PHE A O 1
ATOM 637 N N . GLU A 1 84 ? 3.661 7.710 -1.730 1.00 97.50 84 GLU A N 1
ATOM 638 C CA . GLU A 1 84 ? 3.355 8.949 -2.452 1.00 97.50 84 GLU A CA 1
ATOM 639 C C . GLU A 1 84 ? 4.587 9.490 -3.180 1.00 97.50 84 GLU A C 1
ATOM 641 O O . GLU A 1 84 ? 4.502 9.831 -4.364 1.00 97.50 84 GLU A O 1
ATOM 646 N N . ILE A 1 85 ? 5.741 9.520 -2.514 1.00 96.56 85 ILE A N 1
ATOM 647 C CA . ILE A 1 85 ? 6.973 10.016 -3.130 1.00 96.56 85 ILE A CA 1
ATOM 648 C C . ILE A 1 85 ? 7.361 9.150 -4.329 1.00 96.56 85 ILE A C 1
ATOM 650 O O . ILE A 1 85 ? 7.622 9.670 -5.416 1.00 96.56 85 ILE A O 1
ATOM 654 N N . GLU A 1 86 ? 7.319 7.826 -4.177 1.00 97.31 86 GLU A N 1
ATOM 655 C CA . GLU A 1 86 ? 7.639 6.920 -5.278 1.00 97.31 86 GLU A CA 1
ATOM 656 C C . GLU A 1 86 ? 6.589 6.978 -6.399 1.00 97.31 86 GLU A C 1
ATOM 658 O O . GLU A 1 86 ? 6.930 6.855 -7.576 1.00 97.31 86 GLU A O 1
ATOM 663 N N . TRP A 1 87 ? 5.314 7.235 -6.089 1.00 97.38 87 TRP A N 1
ATOM 664 C CA . TRP A 1 87 ? 4.251 7.373 -7.091 1.00 97.38 87 TRP A CA 1
ATOM 665 C C . TRP A 1 87 ? 4.525 8.480 -8.117 1.00 97.38 87 TRP A C 1
ATOM 667 O O . TRP A 1 87 ? 4.210 8.307 -9.305 1.00 97.38 87 TRP A O 1
ATOM 677 N N . TYR A 1 88 ? 5.130 9.596 -7.699 1.00 93.81 88 TYR A N 1
ATOM 678 C CA . TYR A 1 88 ? 5.455 10.709 -8.596 1.00 93.81 88 TYR A CA 1
ATOM 679 C C . TYR A 1 88 ? 6.505 10.356 -9.659 1.00 93.81 88 TYR A C 1
ATOM 681 O O . TYR A 1 88 ? 6.542 11.013 -10.703 1.00 93.81 88 TYR A O 1
ATOM 689 N N . ASN A 1 89 ? 7.274 9.278 -9.469 1.00 94.94 89 ASN A N 1
ATOM 690 C CA . ASN A 1 89 ? 8.252 8.801 -10.450 1.00 94.94 89 ASN A CA 1
ATOM 691 C C . ASN A 1 89 ? 7.604 8.134 -11.678 1.00 94.94 89 ASN A C 1
ATOM 693 O O . ASN A 1 89 ? 8.263 7.951 -12.704 1.00 94.94 89 ASN A O 1
ATOM 697 N N . TYR A 1 90 ? 6.303 7.816 -11.625 1.00 93.81 90 TYR A N 1
ATOM 698 C CA . TYR A 1 90 ? 5.607 7.093 -12.691 1.00 93.81 90 TYR A CA 1
ATOM 699 C C . TYR A 1 90 ? 4.558 7.950 -13.411 1.00 93.81 90 TYR A C 1
ATOM 701 O O . TYR A 1 90 ? 3.702 8.629 -12.824 1.00 93.81 90 TYR A O 1
ATOM 709 N N . GLY A 1 91 ? 4.593 7.870 -14.744 1.00 85.75 91 GLY A N 1
ATOM 710 C CA . GLY A 1 91 ? 3.588 8.466 -15.619 1.00 85.75 91 GLY A CA 1
ATOM 711 C C . GLY A 1 91 ? 2.200 7.845 -15.429 1.00 85.75 91 GLY A C 1
ATOM 712 O O . GLY A 1 91 ? 2.046 6.737 -14.922 1.00 85.75 91 GLY A O 1
ATOM 713 N N . ALA A 1 92 ? 1.157 8.562 -15.849 1.00 88.50 92 ALA A N 1
ATOM 714 C CA . ALA A 1 92 ? -0.206 8.041 -15.778 1.00 88.50 92 ALA A CA 1
ATOM 715 C C . ALA A 1 92 ? -0.399 6.814 -16.690 1.00 88.50 92 ALA A C 1
ATOM 717 O O . ALA A 1 92 ? 0.091 6.786 -17.819 1.00 88.50 92 ALA A O 1
ATOM 718 N N . GLY A 1 93 ? -1.178 5.837 -16.217 1.00 89.75 93 GLY A N 1
ATOM 719 C CA . GLY A 1 93 ? -1.606 4.676 -17.003 1.00 89.75 93 GLY A CA 1
ATOM 720 C C . GLY A 1 93 ? -0.684 3.455 -16.949 1.00 89.75 93 GLY A C 1
ATOM 721 O O . GLY A 1 93 ? -0.998 2.465 -17.607 1.00 89.75 93 GLY A O 1
ATOM 722 N N . THR A 1 94 ? 0.413 3.492 -16.185 1.00 96.81 94 THR A N 1
ATOM 723 C CA . THR A 1 94 ? 1.241 2.299 -15.935 1.00 96.81 94 THR A CA 1
ATOM 724 C C . THR A 1 94 ? 0.725 1.497 -14.738 1.00 96.81 94 THR A C 1
ATOM 726 O O . THR A 1 94 ? 0.012 2.028 -13.879 1.00 96.81 94 THR A O 1
ATOM 729 N N . THR A 1 95 ? 1.090 0.214 -14.674 1.00 98.19 95 THR A N 1
ATOM 730 C CA . THR A 1 95 ? 0.743 -0.669 -13.550 1.00 98.19 95 THR A CA 1
ATOM 731 C C . THR A 1 95 ? 1.384 -0.186 -12.252 1.00 98.19 95 THR A C 1
ATOM 733 O O . THR A 1 95 ? 0.732 -0.204 -11.215 1.00 98.19 95 THR A O 1
ATOM 736 N N . GLU A 1 96 ? 2.621 0.307 -12.315 1.00 98.56 96 GLU A N 1
ATOM 737 C CA . GLU A 1 96 ? 3.379 0.864 -11.191 1.00 98.56 96 GLU A CA 1
ATOM 738 C C . GLU A 1 96 ? 2.668 2.092 -10.619 1.00 98.56 96 GLU A C 1
ATOM 740 O O . GLU A 1 96 ? 2.404 2.152 -9.421 1.00 98.56 96 GLU A O 1
ATOM 745 N N . SER A 1 97 ? 2.271 3.040 -11.480 1.00 98.25 97 SER A N 1
ATOM 746 C CA . SER A 1 97 ? 1.560 4.242 -11.036 1.00 98.25 97 SER A CA 1
ATOM 747 C C . SER A 1 97 ? 0.198 3.905 -10.430 1.00 98.25 97 SER A C 1
ATOM 749 O O . SER A 1 97 ? -0.187 4.506 -9.430 1.00 98.25 97 SER A O 1
ATOM 751 N N . ALA A 1 98 ? -0.529 2.944 -11.010 1.00 98.56 98 ALA A N 1
ATOM 752 C CA . ALA A 1 98 ? -1.805 2.487 -10.467 1.00 98.56 98 ALA A CA 1
ATOM 753 C C . ALA A 1 98 ? -1.625 1.773 -9.118 1.00 98.56 98 ALA A C 1
ATOM 755 O O . ALA A 1 98 ? -2.339 2.076 -8.167 1.00 98.56 98 ALA A O 1
ATOM 756 N N . PHE A 1 99 ? -0.644 0.877 -9.006 1.00 98.88 99 PHE A N 1
ATOM 757 C CA . PHE A 1 99 ? -0.332 0.186 -7.760 1.00 98.88 99 PHE A CA 1
ATOM 758 C C . PHE A 1 99 ? 0.035 1.163 -6.641 1.00 98.88 99 PHE A C 1
ATOM 760 O O . PHE A 1 99 ? -0.609 1.142 -5.596 1.00 98.88 99 PHE A O 1
ATOM 767 N N . LEU A 1 100 ? 1.000 2.056 -6.875 1.00 98.88 100 LEU A N 1
ATOM 768 C CA . LEU A 1 100 ? 1.451 3.015 -5.866 1.00 98.88 100 LEU A CA 1
ATOM 769 C C . LEU A 1 100 ? 0.322 3.951 -5.441 1.00 98.88 100 LEU A C 1
ATOM 771 O O . LEU A 1 100 ? 0.113 4.144 -4.251 1.00 98.88 100 LEU A O 1
ATOM 775 N N . HIS A 1 101 ? -0.487 4.445 -6.383 1.00 98.62 101 HIS A N 1
ATOM 776 C CA . HIS A 1 101 ? -1.651 5.257 -6.031 1.00 98.62 101 HIS A CA 1
ATOM 777 C C . HIS A 1 101 ? -2.677 4.458 -5.212 1.00 98.62 101 HIS A C 1
ATOM 779 O O . HIS A 1 101 ? -3.245 4.968 -4.250 1.00 98.62 101 HIS A O 1
ATOM 785 N N . GLY A 1 102 ? -2.888 3.185 -5.548 1.00 98.81 102 GLY A N 1
ATOM 786 C CA . GLY A 1 102 ? -3.690 2.275 -4.739 1.00 98.81 102 GLY A CA 1
ATOM 787 C C . GLY A 1 102 ? -3.180 2.183 -3.301 1.00 98.81 102 GLY A C 1
ATOM 788 O O . GLY A 1 102 ? -3.970 2.359 -2.376 1.00 98.81 102 GLY A O 1
ATOM 789 N N . MET A 1 103 ? -1.874 1.979 -3.111 1.00 98.88 103 MET A N 1
ATOM 790 C CA . MET A 1 103 ? -1.245 1.846 -1.790 1.00 98.88 103 MET A CA 1
ATOM 791 C C . MET A 1 103 ? -1.223 3.156 -0.988 1.00 98.88 103 MET A C 1
ATOM 793 O O . MET A 1 103 ? -1.507 3.125 0.207 1.00 98.88 103 MET A O 1
ATOM 797 N N . VAL A 1 104 ? -1.022 4.311 -1.637 1.00 98.88 104 VAL A N 1
ATOM 798 C CA . VAL A 1 104 ? -1.222 5.647 -1.034 1.00 98.88 104 VAL A CA 1
ATOM 799 C C . VAL A 1 104 ? -2.615 5.743 -0.407 1.00 98.88 104 VAL A C 1
ATOM 801 O O . VAL A 1 104 ? -2.773 6.128 0.750 1.00 98.88 104 VAL A O 1
ATOM 804 N N . GLN A 1 105 ? -3.643 5.334 -1.154 1.00 98.88 105 GLN A N 1
ATOM 805 C CA . GLN A 1 105 ? -5.035 5.366 -0.701 1.00 98.88 105 GLN A CA 1
ATOM 806 C C . GLN A 1 105 ? -5.321 4.335 0.408 1.00 98.88 105 GLN A C 1
ATOM 808 O O . GLN A 1 105 ? -6.158 4.595 1.272 1.00 98.88 105 GLN A O 1
ATOM 813 N N . VAL A 1 106 ? -4.626 3.188 0.418 1.00 98.94 106 VAL A N 1
ATOM 814 C CA . VAL A 1 106 ? -4.689 2.201 1.515 1.00 98.94 106 VAL A CA 1
ATOM 815 C C . VAL A 1 106 ? -4.165 2.810 2.811 1.00 98.94 106 VAL A C 1
ATOM 817 O O . VAL A 1 106 ? -4.879 2.807 3.815 1.00 98.94 106 VAL A O 1
ATOM 820 N N . ALA A 1 107 ? -2.955 3.370 2.783 1.00 98.88 107 ALA A N 1
ATOM 821 C CA . ALA A 1 107 ? -2.333 3.982 3.952 1.00 98.88 107 ALA A CA 1
ATOM 822 C C . ALA A 1 107 ? -3.158 5.177 4.459 1.00 98.88 107 ALA A C 1
ATOM 824 O O . ALA A 1 107 ? -3.545 5.214 5.626 1.00 98.88 107 ALA A O 1
ATOM 825 N N . ALA A 1 108 ? -3.560 6.086 3.563 1.00 98.75 108 ALA A N 1
ATOM 826 C CA . ALA A 1 108 ? -4.413 7.219 3.919 1.00 98.75 108 ALA A CA 1
ATOM 827 C C . ALA A 1 108 ? -5.779 6.782 4.473 1.00 98.75 108 ALA A C 1
ATOM 829 O O . ALA A 1 108 ? -6.287 7.392 5.412 1.00 98.75 108 ALA A O 1
ATOM 830 N N . GLY A 1 109 ? -6.393 5.736 3.911 1.00 98.81 109 GLY A N 1
ATOM 831 C CA . GLY A 1 109 ? -7.667 5.207 4.394 1.00 98.81 109 GLY A CA 1
ATOM 832 C C . GLY A 1 109 ? -7.560 4.635 5.806 1.00 98.81 109 GLY A C 1
ATOM 833 O O . GLY A 1 109 ? -8.380 4.977 6.658 1.00 98.81 109 GLY A O 1
ATOM 834 N N . ALA A 1 110 ? -6.522 3.842 6.081 1.00 98.88 110 ALA A N 1
ATOM 835 C CA . ALA A 1 110 ? -6.246 3.346 7.427 1.00 98.88 110 ALA A CA 1
ATOM 836 C C . ALA A 1 110 ? -5.982 4.499 8.409 1.00 98.88 110 ALA A C 1
ATOM 838 O O . ALA A 1 110 ? -6.599 4.542 9.472 1.00 98.88 110 ALA A O 1
ATOM 839 N N . TYR A 1 111 ? -5.183 5.495 8.012 1.00 98.62 111 TYR A N 1
ATOM 840 C CA . TYR A 1 111 ? -4.932 6.695 8.814 1.00 98.62 111 TYR A CA 1
ATOM 841 C C . TYR A 1 111 ? -6.233 7.431 9.177 1.00 98.62 111 TYR A C 1
ATOM 843 O O . TYR A 1 111 ? -6.445 7.819 10.323 1.00 98.62 111 TYR A O 1
ATOM 851 N N . LYS A 1 112 ? -7.173 7.572 8.228 1.00 98.50 112 LYS A N 1
ATOM 852 C CA . LYS A 1 112 ? -8.503 8.150 8.503 1.00 98.50 112 LYS A CA 1
ATOM 853 C C . LYS A 1 112 ? -9.282 7.368 9.553 1.00 98.50 112 LYS A C 1
ATOM 855 O O . LYS A 1 112 ? -9.899 7.987 10.418 1.00 98.50 112 LYS A O 1
ATOM 860 N N . HIS A 1 113 ? -9.263 6.043 9.473 1.00 98.62 113 HIS A N 1
ATOM 861 C CA . HIS A 1 113 ? -9.969 5.191 10.421 1.00 98.62 113 HIS A CA 1
ATOM 862 C C . HIS A 1 113 ? -9.368 5.283 11.829 1.00 98.62 113 HIS A C 1
ATOM 864 O O . HIS A 1 113 ? -10.090 5.572 12.781 1.00 98.62 113 HIS A O 1
ATOM 870 N N . PHE A 1 114 ? -8.057 5.073 11.962 1.00 98.62 114 PHE A N 1
ATOM 871 C CA . PHE A 1 114 ? -7.410 4.917 13.265 1.00 98.62 114 PHE A CA 1
ATOM 872 C C . PHE A 1 114 ? -7.130 6.243 13.986 1.00 98.62 114 PHE A C 1
ATOM 874 O O . PHE A 1 114 ? -7.349 6.321 15.194 1.00 98.62 114 PHE A O 1
ATOM 881 N N . ASP A 1 115 ? -6.713 7.294 13.275 1.00 97.88 115 ASP A N 1
ATOM 882 C CA . ASP A 1 115 ? -6.295 8.558 13.902 1.00 97.88 115 ASP A CA 1
ATOM 883 C C . ASP A 1 115 ? -7.416 9.598 13.986 1.00 97.88 115 ASP A C 1
ATOM 885 O O . ASP A 1 115 ? -7.364 10.518 14.808 1.00 97.88 115 ASP A O 1
ATOM 889 N N . PHE A 1 116 ? -8.438 9.475 13.134 1.00 97.12 116 PHE A N 1
ATOM 890 C CA . PHE A 1 116 ? -9.521 10.460 13.037 1.00 97.12 116 PHE A CA 1
ATOM 891 C C . PHE A 1 116 ? -10.918 9.886 13.262 1.00 97.12 116 PHE A C 1
ATOM 893 O O . PHE A 1 116 ? -11.873 10.665 13.239 1.00 97.12 116 PHE A O 1
ATOM 900 N N . GLU A 1 117 ? -11.053 8.569 13.455 1.00 98.06 117 GLU A N 1
ATOM 901 C CA . GLU A 1 117 ? -12.348 7.881 13.567 1.00 98.06 117 GLU A CA 1
ATOM 902 C C . GLU A 1 117 ? -13.281 8.208 12.374 1.00 98.06 117 GLU A C 1
ATOM 904 O O . GLU A 1 117 ? -14.508 8.267 12.494 1.00 98.06 117 GLU A O 1
ATOM 909 N N . ASP A 1 118 ? -12.689 8.461 11.198 1.00 98.56 118 ASP A N 1
ATOM 910 C CA . ASP A 1 118 ? -13.375 8.901 9.982 1.00 98.56 118 ASP A CA 1
ATOM 911 C C . ASP A 1 118 ? -13.561 7.740 8.999 1.00 98.56 118 ASP A C 1
ATOM 913 O O . ASP A 1 118 ? -12.912 7.640 7.952 1.00 98.56 118 ASP A O 1
ATOM 917 N N . ASP A 1 119 ? -14.517 6.869 9.315 1.00 98.62 119 ASP A N 1
ATOM 918 C CA . ASP A 1 119 ? -14.861 5.739 8.450 1.00 98.62 119 ASP A CA 1
ATOM 919 C C . ASP A 1 119 ? -15.435 6.181 7.096 1.00 98.62 119 ASP A C 1
ATOM 921 O O . ASP A 1 119 ? -15.396 5.434 6.119 1.00 98.62 119 ASP A O 1
ATOM 925 N N . ALA A 1 120 ? -16.036 7.374 7.014 1.00 98.62 120 ALA A N 1
ATOM 926 C CA . ALA A 1 120 ? -16.563 7.890 5.754 1.00 98.62 120 ALA A CA 1
ATOM 927 C C . ALA A 1 120 ? -15.419 8.256 4.799 1.00 98.62 120 ALA A C 1
ATOM 929 O O . ALA A 1 120 ? -15.453 7.868 3.628 1.00 98.62 120 ALA A O 1
ATOM 930 N N . GLY A 1 121 ? -14.393 8.935 5.317 1.00 98.62 121 GLY A N 1
ATOM 931 C CA . GLY A 1 121 ? -13.141 9.194 4.619 1.00 98.62 121 GLY A CA 1
ATOM 932 C C . GLY A 1 121 ? -12.439 7.900 4.216 1.00 98.62 121 GLY A C 1
ATOM 933 O O . GLY A 1 121 ? -12.145 7.723 3.034 1.00 98.62 121 GLY A O 1
ATOM 934 N N . MET A 1 122 ? -12.265 6.962 5.154 1.00 98.81 122 MET A N 1
ATOM 935 C CA . MET A 1 122 ? -11.691 5.638 4.879 1.00 98.81 122 MET A CA 1
ATOM 936 C C . MET A 1 122 ? -12.418 4.935 3.723 1.00 98.81 122 MET A C 1
ATOM 938 O O . MET A 1 122 ? -11.779 4.551 2.746 1.00 98.81 122 MET A O 1
ATOM 942 N N . ARG A 1 123 ? -13.755 4.822 3.776 1.00 98.81 123 ARG A N 1
ATOM 943 C CA . ARG A 1 123 ? -14.557 4.176 2.718 1.00 98.81 123 ARG A CA 1
ATOM 944 C C . ARG A 1 123 ? -14.362 4.825 1.349 1.00 98.81 123 ARG A C 1
ATOM 946 O O . ARG A 1 123 ? -14.280 4.120 0.345 1.00 98.81 123 ARG A O 1
ATOM 953 N N . SER A 1 124 ? -14.279 6.154 1.296 1.00 98.75 124 SER A N 1
ATOM 954 C CA . SER A 1 124 ? -14.047 6.881 0.043 1.00 98.75 124 SER A CA 1
ATOM 955 C C . SER A 1 124 ? -12.678 6.555 -0.565 1.00 98.75 124 SER A C 1
ATOM 957 O O . SER A 1 124 ? -12.578 6.305 -1.771 1.00 98.75 124 SER A O 1
ATOM 959 N N . LEU A 1 125 ? -11.627 6.550 0.259 1.00 98.81 125 LEU A N 1
ATOM 960 C CA . LEU A 1 125 ? -10.257 6.264 -0.178 1.00 98.81 125 LEU A CA 1
ATOM 961 C C . LEU A 1 125 ? -10.120 4.788 -0.580 1.00 98.81 125 LEU A C 1
ATOM 963 O O . LEU A 1 125 ? -9.591 4.483 -1.645 1.00 98.81 125 LEU A O 1
ATOM 967 N N . PHE A 1 126 ? -10.707 3.870 0.189 1.00 98.88 126 PHE A N 1
ATOM 968 C CA . PHE A 1 126 ? -10.697 2.437 -0.111 1.00 98.88 126 PHE A CA 1
ATOM 969 C C . PHE A 1 126 ? -11.438 2.083 -1.401 1.00 98.88 126 PHE A C 1
ATOM 971 O O . PHE A 1 126 ? -10.935 1.290 -2.196 1.00 98.88 126 PHE A O 1
ATOM 978 N N . GLY A 1 127 ? -12.596 2.699 -1.658 1.00 98.69 127 GLY A N 1
ATOM 979 C CA . GLY A 1 127 ? -13.303 2.525 -2.929 1.00 98.69 127 GLY A CA 1
ATOM 980 C C . GLY A 1 127 ? -12.437 2.929 -4.125 1.00 98.69 127 GLY A C 1
ATOM 981 O O . GLY A 1 127 ? -12.337 2.189 -5.101 1.00 98.69 127 GLY A O 1
ATOM 982 N N . THR A 1 128 ? -11.736 4.058 -4.006 1.00 98.50 128 THR A N 1
ATOM 983 C CA . THR A 1 128 ? -10.827 4.558 -5.047 1.00 98.50 128 THR A CA 1
ATOM 984 C C . THR A 1 128 ? -9.570 3.687 -5.181 1.00 98.50 128 THR A C 1
ATOM 986 O O . THR A 1 128 ? -9.126 3.400 -6.292 1.00 98.50 128 THR A O 1
ATOM 989 N N . SER A 1 129 ? -9.014 3.207 -4.065 1.00 98.75 129 SER A N 1
ATOM 990 C CA . SER A 1 129 ? -7.882 2.273 -4.049 1.00 98.75 129 SER A CA 1
ATOM 991 C C . SER A 1 129 ? -8.199 0.992 -4.826 1.00 98.75 129 SER A C 1
ATOM 993 O O . SER A 1 129 ? -7.417 0.572 -5.678 1.00 98.75 129 SER A O 1
ATOM 995 N N . LEU A 1 130 ? -9.386 0.411 -4.617 1.00 98.88 130 LEU A N 1
ATOM 996 C CA . LEU A 1 130 ? -9.837 -0.782 -5.341 1.00 98.88 130 LEU A CA 1
ATOM 997 C C . LEU A 1 130 ? -9.930 -0.565 -6.857 1.00 98.88 130 LEU A C 1
ATOM 999 O O . LEU A 1 130 ? -9.664 -1.497 -7.621 1.00 98.88 130 LEU A O 1
ATOM 1003 N N . ASP A 1 131 ? -10.291 0.640 -7.302 1.00 98.56 131 ASP A N 1
ATOM 1004 C CA . ASP A 1 131 ? -10.308 0.981 -8.725 1.00 98.56 131 ASP A CA 1
ATOM 1005 C C . ASP A 1 131 ? -8.899 1.017 -9.320 1.00 98.56 131 ASP A C 1
ATOM 1007 O O . ASP A 1 131 ? -8.679 0.432 -10.385 1.00 98.56 131 ASP A O 1
ATOM 1011 N N . TYR A 1 132 ? -7.939 1.627 -8.620 1.00 98.56 132 TYR A N 1
ATOM 1012 C CA . TYR A 1 132 ? -6.538 1.649 -9.045 1.00 98.56 132 TYR A CA 1
ATOM 1013 C C . TYR A 1 132 ? -5.908 0.257 -9.043 1.00 98.56 132 TYR A C 1
ATOM 1015 O O . TYR A 1 132 ? -5.261 -0.138 -10.013 1.00 98.56 132 TYR A O 1
ATOM 1023 N N . LEU A 1 133 ? -6.156 -0.525 -7.993 1.00 98.75 133 LEU A N 1
ATOM 1024 C CA . LEU A 1 133 ? -5.591 -1.860 -7.848 1.00 98.75 133 LEU A CA 1
ATOM 1025 C C . LEU A 1 133 ? -6.249 -2.891 -8.765 1.00 98.75 133 LEU A C 1
ATOM 1027 O O . LEU A 1 133 ? -5.766 -4.009 -8.815 1.00 98.75 133 LEU A O 1
ATOM 1031 N N . ARG A 1 134 ? -7.323 -2.589 -9.502 1.00 97.56 134 ARG A N 1
ATOM 1032 C CA . ARG A 1 134 ? -8.096 -3.584 -10.276 1.00 97.56 134 ARG A CA 1
ATOM 1033 C C . ARG A 1 134 ? -7.261 -4.434 -11.244 1.00 97.56 134 ARG A C 1
ATOM 1035 O O . ARG A 1 134 ? -7.563 -5.611 -11.418 1.00 97.56 134 ARG A O 1
ATOM 1042 N N . GLY A 1 135 ? -6.273 -3.832 -11.908 1.00 97.38 135 GLY A N 1
ATOM 1043 C CA . GLY A 1 135 ? -5.447 -4.483 -12.935 1.00 97.38 135 GLY A CA 1
ATOM 1044 C C . GLY A 1 135 ? -4.074 -4.954 -12.454 1.00 97.38 135 GLY A C 1
ATOM 1045 O O . GLY A 1 135 ? -3.343 -5.561 -13.233 1.00 97.38 135 GLY A O 1
ATOM 1046 N N . THR A 1 136 ? -3.708 -4.665 -11.206 1.00 98.62 136 THR A N 1
ATOM 1047 C CA . THR A 1 136 ? -2.391 -5.010 -10.665 1.00 98.62 136 THR A CA 1
ATOM 1048 C C . THR A 1 136 ? -2.236 -6.540 -10.551 1.00 98.62 136 THR A C 1
ATOM 1050 O O . THR A 1 136 ? -3.202 -7.241 -10.245 1.00 98.62 136 THR A O 1
ATOM 1053 N N . PRO A 1 137 ? -1.056 -7.116 -10.794 1.00 98.69 137 PRO A N 1
ATOM 1054 C CA . PRO A 1 137 ? -0.784 -8.515 -10.461 1.00 98.69 137 PRO A CA 1
ATOM 1055 C C . PRO A 1 137 ? -1.027 -8.807 -8.970 1.00 98.69 137 PRO A C 1
ATOM 1057 O O . PRO A 1 137 ? -0.898 -7.915 -8.135 1.00 98.69 137 PRO A O 1
ATOM 1060 N N . SER A 1 138 ? -1.416 -10.038 -8.633 1.00 98.56 138 SER A N 1
ATOM 1061 C CA . SER A 1 138 ? -1.759 -10.430 -7.254 1.00 98.56 138 SER A CA 1
ATOM 1062 C C . SER A 1 138 ? -0.555 -10.468 -6.308 1.00 98.56 138 SER A C 1
ATOM 1064 O O . SER A 1 138 ? -0.739 -10.378 -5.104 1.00 98.56 138 SER A O 1
ATOM 1066 N N . ASP A 1 139 ? 0.658 -10.595 -6.845 1.00 98.38 139 ASP A N 1
ATOM 1067 C CA . ASP A 1 139 ? 1.927 -10.740 -6.120 1.00 98.38 139 ASP A CA 1
ATOM 1068 C C . ASP A 1 139 ? 2.904 -9.578 -6.399 1.00 98.38 139 ASP A C 1
ATOM 1070 O O . ASP A 1 139 ? 4.127 -9.730 -6.317 1.00 98.38 139 ASP A O 1
ATOM 1074 N N . PHE A 1 140 ? 2.376 -8.424 -6.819 1.00 98.69 140 PHE A N 1
ATOM 1075 C CA . PHE A 1 140 ? 3.168 -7.322 -7.364 1.00 98.69 140 PHE A CA 1
ATOM 1076 C C . PHE A 1 140 ? 4.185 -6.792 -6.349 1.00 98.69 140 PHE A C 1
ATOM 1078 O O . PHE A 1 140 ? 3.837 -6.410 -5.233 1.00 98.69 140 PHE A O 1
ATOM 1085 N N . TYR A 1 141 ? 5.460 -6.788 -6.742 1.00 98.44 141 TYR A N 1
ATOM 1086 C CA . TYR A 1 141 ? 6.592 -6.393 -5.903 1.00 98.44 141 TYR A CA 1
ATOM 1087 C C . TYR A 1 141 ? 6.675 -7.121 -4.553 1.00 98.44 141 TYR A C 1
ATOM 1089 O O . TYR A 1 141 ? 7.271 -6.616 -3.602 1.00 98.44 141 TYR A O 1
ATOM 1097 N N . GLY A 1 142 ? 6.122 -8.336 -4.484 1.00 97.88 142 GLY A N 1
ATOM 1098 C CA . GLY A 1 142 ? 6.110 -9.183 -3.293 1.00 97.88 142 GLY A CA 1
ATOM 1099 C C . GLY A 1 142 ? 4.933 -8.936 -2.348 1.00 97.88 142 GLY A C 1
ATOM 1100 O O . GLY A 1 142 ? 4.818 -9.660 -1.364 1.00 97.88 142 GLY A O 1
ATOM 1101 N N . VAL A 1 143 ? 4.059 -7.962 -2.625 1.00 98.75 143 VAL A N 1
ATOM 1102 C CA . VAL A 1 143 ? 2.843 -7.710 -1.835 1.00 98.75 143 VAL A CA 1
ATOM 1103 C C . VAL A 1 143 ? 1.747 -8.699 -2.223 1.00 98.75 143 VAL A C 1
ATOM 1105 O O . VAL A 1 143 ? 1.518 -8.936 -3.407 1.00 98.75 143 VAL A O 1
ATOM 1108 N N . ASP A 1 144 ? 1.024 -9.221 -1.233 1.00 98.75 144 ASP A N 1
ATOM 1109 C CA . ASP A 1 144 ? -0.219 -9.974 -1.443 1.00 98.75 144 ASP A CA 1
ATOM 1110 C C . ASP A 1 144 ? -1.376 -9.009 -1.767 1.00 98.75 144 ASP A C 1
ATOM 1112 O O . ASP A 1 144 ? -2.145 -8.579 -0.905 1.00 98.75 144 ASP A O 1
ATOM 1116 N N . VAL A 1 145 ? -1.461 -8.591 -3.031 1.00 98.88 145 VAL A N 1
ATOM 1117 C CA . VAL A 1 145 ? -2.432 -7.588 -3.493 1.00 98.88 145 VAL A CA 1
ATOM 1118 C C . VAL A 1 145 ? -3.862 -8.140 -3.460 1.00 98.88 145 VAL A C 1
ATOM 1120 O O . VAL A 1 145 ? -4.818 -7.370 -3.339 1.00 98.88 145 VAL A O 1
ATOM 1123 N N . ASP A 1 146 ? -4.044 -9.457 -3.553 1.00 98.75 146 ASP A N 1
ATOM 1124 C CA . ASP A 1 146 ? -5.372 -10.062 -3.435 1.00 98.75 146 ASP A CA 1
ATOM 1125 C C . ASP A 1 146 ? -5.913 -9.974 -2.003 1.00 98.75 146 ASP A C 1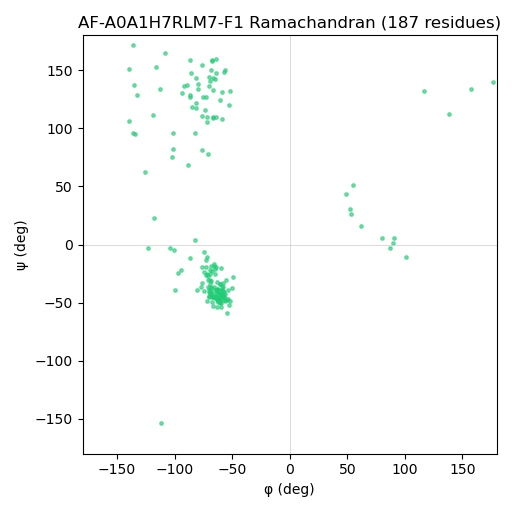
ATOM 1127 O O . ASP A 1 146 ? -7.055 -9.529 -1.841 1.00 98.75 146 ASP A O 1
ATOM 1131 N N . ASP A 1 147 ? -5.093 -10.272 -0.987 1.00 98.81 147 ASP A N 1
ATOM 1132 C CA . ASP A 1 147 ? -5.436 -10.072 0.432 1.00 98.81 147 ASP A CA 1
ATOM 1133 C C . ASP A 1 147 ? -5.772 -8.605 0.733 1.00 98.81 147 ASP A C 1
ATOM 1135 O O . ASP A 1 147 ? -6.800 -8.310 1.350 1.00 98.81 147 ASP A O 1
ATOM 1139 N N . VAL A 1 148 ? -4.974 -7.674 0.196 1.00 98.94 148 VAL A N 1
ATOM 1140 C CA . VAL A 1 148 ? -5.253 -6.232 0.260 1.00 98.94 148 VAL A CA 1
ATOM 1141 C C . VAL A 1 148 ? -6.648 -5.954 -0.293 1.00 98.94 148 VAL A C 1
ATOM 1143 O O . VAL A 1 148 ? -7.526 -5.485 0.432 1.00 98.94 148 VAL A O 1
ATOM 1146 N N . ARG A 1 149 ? -6.928 -6.309 -1.550 1.00 98.94 149 ARG A N 1
ATOM 1147 C CA . ARG A 1 149 ? -8.241 -6.041 -2.164 1.00 98.94 149 ARG A CA 1
ATOM 1148 C C . ARG A 1 149 ? -9.402 -6.681 -1.403 1.00 98.94 149 ARG A C 1
ATOM 1150 O O . ARG A 1 149 ? -10.481 -6.092 -1.355 1.00 98.94 149 ARG A O 1
ATOM 1157 N N . GLU A 1 150 ? -9.248 -7.899 -0.895 1.00 98.88 150 GLU A N 1
ATOM 1158 C CA . GLU A 1 150 ? -10.288 -8.583 -0.120 1.00 98.88 150 GLU A CA 1
ATOM 1159 C C . GLU A 1 150 ? -10.577 -7.856 1.196 1.00 98.88 150 GLU A C 1
ATOM 1161 O O . GLU A 1 150 ? -11.741 -7.571 1.501 1.00 98.88 150 GLU A O 1
ATOM 1166 N N . THR A 1 151 ? -9.528 -7.465 1.916 1.00 98.94 151 THR A N 1
ATOM 1167 C CA . THR A 1 151 ? -9.654 -6.720 3.170 1.00 98.94 151 THR A CA 1
ATOM 1168 C C . THR A 1 151 ? -10.305 -5.363 2.935 1.00 98.94 151 THR A C 1
ATOM 1170 O O . THR A 1 151 ? -11.281 -5.044 3.611 1.00 98.94 151 THR A O 1
ATOM 1173 N N . LEU A 1 152 ? -9.863 -4.592 1.931 1.00 98.88 152 LEU A N 1
ATOM 1174 C CA . LEU A 1 152 ? -10.487 -3.306 1.598 1.00 98.88 152 LEU A CA 1
ATOM 1175 C C . LEU A 1 152 ? -11.982 -3.454 1.308 1.00 98.88 152 LEU A C 1
ATOM 1177 O O . LEU A 1 152 ? -12.777 -2.671 1.819 1.00 98.88 152 LEU A O 1
ATOM 1181 N N . ARG A 1 153 ? -12.377 -4.448 0.497 1.00 98.88 153 ARG A N 1
ATOM 1182 C CA . ARG A 1 153 ? -13.795 -4.688 0.180 1.00 98.88 153 ARG A CA 1
ATOM 1183 C C . ARG A 1 153 ? -14.604 -4.977 1.435 1.00 98.88 153 ARG A C 1
ATOM 1185 O O . ARG A 1 153 ? -15.697 -4.444 1.566 1.00 98.88 153 ARG A O 1
ATOM 1192 N N . THR A 1 154 ? -14.062 -5.780 2.344 1.00 98.81 154 THR A N 1
ATOM 1193 C CA . THR A 1 154 ? -14.737 -6.105 3.603 1.00 98.81 154 THR A CA 1
ATOM 1194 C C . THR A 1 154 ? -14.818 -4.882 4.518 1.00 98.81 154 THR A C 1
ATOM 1196 O O . THR A 1 154 ? -15.870 -4.613 5.092 1.00 98.81 154 THR A O 1
ATOM 1199 N N . ALA A 1 155 ? -13.757 -4.073 4.569 1.00 98.69 155 ALA A N 1
ATOM 1200 C CA . ALA A 1 155 ? -13.696 -2.845 5.357 1.00 98.69 155 ALA A CA 1
ATOM 1201 C C . ALA A 1 155 ? -14.686 -1.764 4.892 1.00 98.69 155 ALA A C 1
ATOM 1203 O O . ALA A 1 155 ? -15.039 -0.878 5.672 1.00 98.69 155 ALA A O 1
ATOM 1204 N N . LEU A 1 156 ? -15.169 -1.826 3.643 1.00 98.75 156 LEU A N 1
ATOM 1205 C CA . LEU A 1 156 ? -16.237 -0.935 3.182 1.00 98.75 156 LEU A CA 1
ATOM 1206 C C . LEU A 1 156 ? -17.547 -1.144 3.955 1.00 98.75 156 LEU A C 1
ATOM 1208 O O . LEU A 1 156 ? -18.280 -0.173 4.157 1.00 98.75 156 LEU A O 1
ATOM 1212 N N . ASP A 1 157 ? -17.814 -2.372 4.400 1.00 98.62 157 ASP A N 1
ATOM 1213 C CA . ASP A 1 157 ? -19.008 -2.736 5.167 1.00 98.62 157 ASP A CA 1
ATOM 1214 C C . ASP A 1 157 ? -18.724 -2.816 6.677 1.00 98.62 157 ASP A C 1
ATOM 1216 O O . ASP A 1 157 ? -19.542 -2.370 7.485 1.00 98.62 157 ASP A O 1
ATOM 1220 N N . ASP A 1 158 ? -17.562 -3.350 7.060 1.00 98.56 158 ASP A N 1
ATOM 1221 C CA . ASP A 1 158 ? -17.140 -3.547 8.448 1.00 98.56 158 ASP A CA 1
ATOM 1222 C C . ASP A 1 158 ? -15.684 -3.090 8.658 1.00 98.56 158 ASP A C 1
ATOM 1224 O O . ASP A 1 158 ? -14.758 -3.873 8.444 1.00 98.56 158 ASP A O 1
ATOM 1228 N N . PRO A 1 159 ? -15.450 -1.844 9.116 1.00 98.50 159 PRO A N 1
ATOM 1229 C CA . PRO A 1 159 ? -14.102 -1.316 9.344 1.00 98.50 159 PRO A CA 1
ATOM 1230 C C . PRO A 1 159 ? -13.277 -2.112 10.366 1.00 98.50 159 PRO A C 1
ATOM 1232 O O . PRO A 1 159 ? -12.049 -2.031 10.358 1.00 98.50 159 PRO A O 1
ATOM 1235 N N . THR A 1 160 ? -13.916 -2.905 11.236 1.00 98.38 160 THR A N 1
ATOM 1236 C CA . THR A 1 160 ? -13.208 -3.647 12.292 1.00 98.38 160 THR A CA 1
ATOM 1237 C C . THR A 1 160 ? -12.279 -4.726 11.745 1.00 98.38 160 THR A C 1
ATOM 1239 O O . THR A 1 160 ? -11.361 -5.144 12.446 1.00 98.38 160 THR A O 1
ATOM 1242 N N . VAL A 1 161 ? -12.431 -5.124 10.477 1.00 98.69 161 VAL A N 1
ATOM 1243 C CA . VAL A 1 161 ? -11.491 -6.046 9.819 1.00 98.69 161 VAL A CA 1
ATOM 1244 C C . VAL A 1 161 ? -10.081 -5.480 9.679 1.00 98.69 161 VAL A C 1
ATOM 1246 O O . VAL A 1 161 ? -9.142 -6.250 9.519 1.00 98.69 161 VAL A O 1
ATOM 1249 N N . LEU A 1 162 ? -9.912 -4.156 9.773 1.00 98.69 162 LEU A N 1
ATOM 1250 C CA . LEU A 1 162 ? -8.591 -3.531 9.804 1.00 98.69 162 LEU A CA 1
ATOM 1251 C C . LEU A 1 162 ? -7.868 -3.752 11.139 1.00 98.69 162 LEU A C 1
ATOM 1253 O O . LEU A 1 162 ? -6.652 -3.592 11.216 1.00 98.69 162 LEU A O 1
ATOM 1257 N N . HIS A 1 163 ? -8.586 -4.092 12.215 1.00 98.44 163 HIS A N 1
ATOM 1258 C CA . HIS A 1 163 ? -8.013 -4.161 13.559 1.00 98.44 163 HIS A CA 1
ATOM 1259 C C . HIS A 1 163 ? -7.091 -5.375 13.684 1.00 98.44 163 HIS A C 1
ATOM 1261 O O . HIS A 1 163 ? -7.538 -6.514 13.798 1.00 98.44 163 HIS A O 1
ATOM 1267 N N . GLY A 1 164 ? -5.782 -5.116 13.685 1.00 97.06 164 GLY A N 1
ATOM 1268 C CA . GLY A 1 164 ? -4.749 -6.153 13.712 1.00 97.06 164 GLY A CA 1
ATOM 1269 C C . GLY A 1 164 ? -4.474 -6.798 12.353 1.00 97.06 164 GLY A C 1
ATOM 1270 O O . GLY A 1 164 ? -3.696 -7.751 12.294 1.00 97.06 164 GLY A O 1
ATOM 1271 N N . TRP A 1 165 ? -5.082 -6.298 11.272 1.00 98.69 165 TRP A N 1
ATOM 1272 C CA . TRP A 1 165 ? -4.700 -6.696 9.923 1.00 98.69 165 TRP A CA 1
ATOM 1273 C C . TRP A 1 165 ? -3.316 -6.142 9.581 1.00 98.69 165 TRP A C 1
ATOM 1275 O O . TRP A 1 165 ? -2.963 -5.021 9.943 1.00 98.69 165 TRP A O 1
ATOM 1285 N N . GLN A 1 166 ? -2.534 -6.960 8.886 1.00 98.88 166 GLN A N 1
ATOM 1286 C CA . GLN A 1 166 ? -1.198 -6.634 8.416 1.00 98.88 166 GLN A CA 1
ATOM 1287 C C . GLN A 1 166 ? -1.077 -7.094 6.967 1.00 98.88 166 GLN A C 1
ATOM 1289 O O . GLN A 1 166 ? -1.497 -8.199 6.618 1.00 98.88 166 GLN A O 1
ATOM 1294 N N . ILE A 1 167 ? -0.468 -6.255 6.141 1.00 98.81 167 ILE A N 1
ATOM 1295 C CA . ILE A 1 167 ? -0.194 -6.519 4.737 1.00 98.81 167 ILE A CA 1
ATOM 1296 C C . ILE A 1 167 ? 0.974 -7.499 4.646 1.00 98.81 167 ILE A C 1
ATOM 1298 O O . ILE A 1 167 ? 2.051 -7.280 5.210 1.00 98.81 167 ILE A O 1
ATOM 1302 N N . ARG A 1 168 ? 0.767 -8.588 3.909 1.00 98.56 168 ARG A N 1
ATOM 1303 C CA . ARG A 1 168 ? 1.800 -9.591 3.657 1.00 98.56 168 ARG A CA 1
ATOM 1304 C C . ARG A 1 168 ? 2.748 -9.123 2.558 1.00 98.56 168 ARG A C 1
ATOM 1306 O O . ARG A 1 168 ? 2.307 -8.683 1.497 1.00 98.56 168 ARG A O 1
ATOM 1313 N N . ILE A 1 169 ? 4.044 -9.277 2.812 1.00 97.62 169 ILE A N 1
ATOM 1314 C CA . ILE A 1 169 ? 5.123 -9.045 1.850 1.00 97.62 169 ILE A CA 1
ATOM 1315 C C . ILE A 1 169 ? 6.101 -10.221 1.886 1.00 97.62 169 ILE A C 1
ATOM 1317 O O . ILE A 1 169 ? 6.540 -10.628 2.959 1.00 97.62 169 ILE A O 1
ATOM 1321 N N . ASP A 1 170 ? 6.412 -10.797 0.724 1.00 96.25 170 ASP A N 1
ATOM 1322 C CA . ASP A 1 170 ? 7.247 -12.001 0.565 1.00 96.25 170 ASP A CA 1
ATOM 1323 C C . ASP A 1 170 ? 6.828 -13.162 1.486 1.00 96.25 170 ASP A C 1
ATOM 1325 O O . ASP A 1 170 ? 7.651 -13.811 2.138 1.00 96.25 170 ASP A O 1
ATOM 1329 N N . ASP A 1 171 ? 5.520 -13.390 1.587 1.00 95.06 171 ASP A N 1
ATOM 1330 C CA . ASP A 1 171 ? 4.913 -14.375 2.486 1.00 95.06 171 ASP A CA 1
ATOM 1331 C C . ASP A 1 171 ? 5.159 -14.131 3.991 1.00 95.06 171 ASP A C 1
ATOM 1333 O O . ASP A 1 171 ? 4.926 -15.018 4.816 1.00 95.06 171 ASP A O 1
ATOM 1337 N N . GLN A 1 172 ? 5.599 -12.929 4.377 1.00 95.56 172 GLN A N 1
ATOM 1338 C CA . GLN A 1 172 ? 5.848 -12.527 5.764 1.00 95.56 172 GLN A CA 1
ATOM 1339 C C . GLN A 1 172 ? 4.922 -11.391 6.216 1.00 95.56 172 GLN A C 1
ATOM 1341 O O . GLN A 1 172 ? 4.493 -10.552 5.427 1.00 95.56 172 GLN A O 1
ATOM 1346 N N . LEU A 1 173 ? 4.665 -11.340 7.525 1.00 97.56 173 LEU A N 1
ATOM 1347 C CA . LEU A 1 173 ? 4.057 -10.195 8.206 1.00 97.56 173 LEU A CA 1
ATOM 1348 C C . LEU A 1 173 ? 5.169 -9.418 8.919 1.00 97.56 173 LEU A C 1
ATOM 1350 O O . LEU A 1 173 ? 5.465 -9.658 10.089 1.00 97.56 173 LEU A O 1
ATOM 1354 N N . ALA A 1 174 ? 5.862 -8.561 8.170 1.00 95.94 174 ALA A N 1
ATOM 1355 C CA . ALA A 1 174 ? 6.978 -7.771 8.683 1.00 95.94 174 ALA A CA 1
ATOM 1356 C C . ALA A 1 174 ? 6.494 -6.406 9.190 1.00 95.94 174 ALA A C 1
ATOM 1358 O O . ALA A 1 174 ? 5.711 -5.745 8.513 1.00 95.94 174 ALA A O 1
ATOM 1359 N N . THR A 1 175 ? 6.984 -5.979 10.352 1.00 98.38 175 THR A N 1
ATOM 1360 C CA . THR A 1 175 ? 6.728 -4.653 10.939 1.00 98.38 175 THR A CA 1
ATOM 1361 C C . THR A 1 175 ? 7.975 -3.777 10.870 1.00 98.38 175 THR A C 1
ATOM 1363 O O . THR A 1 175 ? 9.080 -4.291 10.678 1.00 98.38 175 THR A O 1
ATOM 1366 N N . ALA A 1 176 ? 7.794 -2.472 11.068 1.00 98.12 176 ALA A N 1
ATOM 1367 C CA . ALA A 1 176 ? 8.866 -1.487 11.029 1.00 98.12 176 ALA A CA 1
ATOM 1368 C C . ALA A 1 176 ? 10.009 -1.760 12.024 1.00 98.12 176 ALA A C 1
ATOM 1370 O O . ALA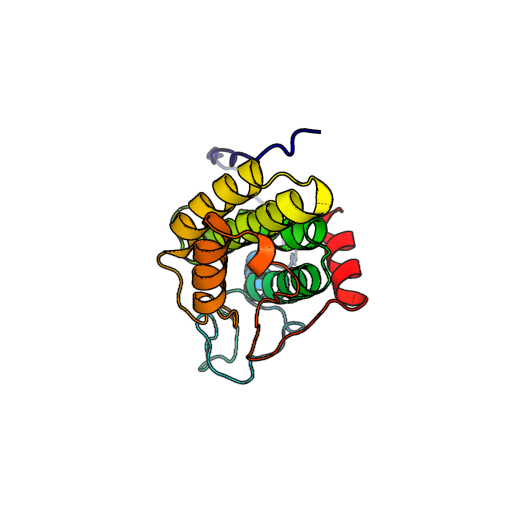 A 1 176 ? 9.816 -2.291 13.123 1.00 98.12 176 ALA A O 1
ATOM 1371 N N . TYR A 1 177 ? 11.212 -1.361 11.624 1.00 97.44 177 TYR A N 1
ATOM 1372 C CA . TYR A 1 177 ? 12.432 -1.282 12.426 1.00 97.44 177 TYR A CA 1
ATOM 1373 C C . TYR A 1 177 ? 13.155 0.050 12.129 1.00 97.44 177 TYR A C 1
ATOM 1375 O O . TYR A 1 177 ? 12.752 0.763 11.214 1.00 97.44 177 TYR A O 1
ATOM 1383 N N . PRO A 1 178 ? 14.215 0.432 12.877 1.00 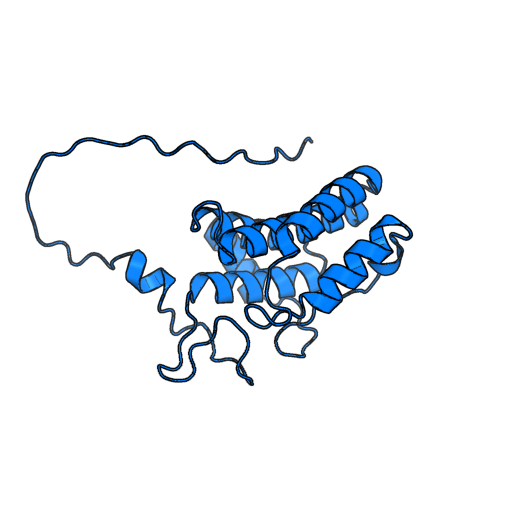98.19 178 PRO A N 1
ATOM 1384 C CA . PRO A 1 178 ? 14.782 1.785 12.804 1.00 98.19 178 PRO A CA 1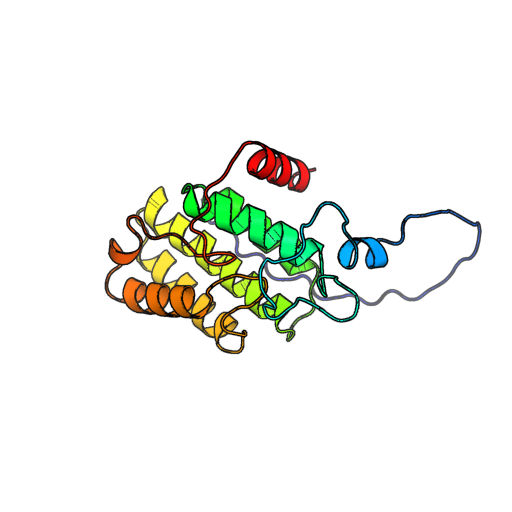
ATOM 1385 C C . PRO A 1 178 ? 15.096 2.314 11.397 1.00 98.19 178 PRO A C 1
ATOM 1387 O O . PRO A 1 178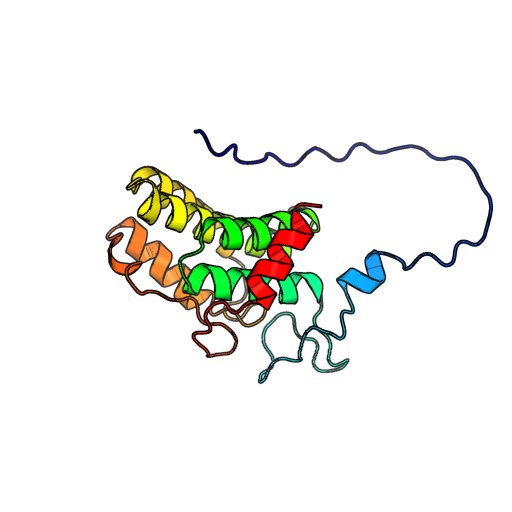 ? 14.827 3.478 11.130 1.00 98.19 178 PRO A O 1
ATOM 1390 N N . ALA A 1 179 ? 15.576 1.464 10.483 1.00 96.75 179 ALA A N 1
ATOM 1391 C CA . ALA A 1 179 ? 15.913 1.903 9.128 1.00 96.75 179 ALA A CA 1
ATOM 1392 C C . ALA A 1 179 ? 14.689 2.313 8.288 1.00 96.75 179 ALA A C 1
ATOM 1394 O O . ALA A 1 179 ? 14.846 3.047 7.319 1.00 96.75 179 ALA A O 1
ATOM 1395 N N . ASP A 1 180 ? 13.484 1.837 8.621 1.00 98.19 180 ASP A N 1
ATOM 1396 C CA . ASP A 1 180 ? 12.265 2.252 7.921 1.00 98.19 180 ASP A CA 1
ATOM 1397 C C . ASP A 1 180 ? 11.900 3.703 8.268 1.00 98.19 180 ASP A C 1
ATOM 1399 O O . ASP A 1 180 ? 11.478 4.451 7.395 1.00 98.19 180 ASP A O 1
ATOM 1403 N N . TYR A 1 181 ? 12.130 4.124 9.514 1.00 97.75 181 TYR A N 1
ATOM 1404 C CA . TYR A 1 181 ? 11.924 5.514 9.931 1.00 97.75 181 TYR A CA 1
ATOM 1405 C C . TYR A 1 181 ? 13.029 6.433 9.401 1.00 97.75 181 TYR A C 1
ATOM 1407 O O . TYR A 1 181 ? 12.728 7.517 8.915 1.00 97.75 181 TYR A O 1
ATOM 1415 N N . GLU A 1 182 ? 14.289 5.979 9.417 1.00 96.69 182 GLU A N 1
ATOM 1416 C CA . GLU A 1 182 ? 15.408 6.704 8.793 1.00 96.69 182 GLU A CA 1
ATOM 1417 C C . GLU A 1 182 ? 15.141 6.955 7.300 1.00 96.69 182 GLU A C 1
ATOM 1419 O O . GLU A 1 182 ? 15.386 8.051 6.807 1.00 96.69 182 GLU A O 1
ATOM 1424 N N . TYR A 1 183 ? 14.574 5.970 6.591 1.00 95.31 183 TYR A N 1
ATOM 1425 C CA . TYR A 1 183 ? 14.185 6.139 5.193 1.00 95.31 183 TYR A CA 1
ATOM 1426 C C . TYR A 1 183 ? 13.156 7.258 5.002 1.00 95.31 183 TYR A C 1
ATOM 1428 O O . TYR A 1 183 ? 13.308 8.052 4.082 1.00 95.31 183 TYR A O 1
ATOM 1436 N N . VAL A 1 184 ? 12.136 7.354 5.861 1.00 94.94 184 VAL A N 1
ATOM 1437 C CA . VAL A 1 184 ? 11.124 8.422 5.764 1.00 94.94 184 VAL A CA 1
ATOM 1438 C C . VAL A 1 184 ? 11.721 9.791 6.079 1.00 94.94 184 VAL A C 1
ATOM 1440 O O . VAL A 1 184 ? 11.462 10.740 5.347 1.00 94.94 184 VAL A O 1
ATOM 1443 N N . GLU A 1 185 ? 12.576 9.892 7.100 1.00 93.44 185 GLU A N 1
ATOM 1444 C CA . GLU A 1 185 ? 13.288 11.139 7.416 1.00 93.44 185 GLU A CA 1
ATOM 1445 C C . GLU A 1 185 ? 14.135 11.641 6.230 1.00 93.44 185 GLU A C 1
ATOM 1447 O O . GLU A 1 185 ? 14.263 12.848 6.023 1.00 93.44 185 GLU A O 1
ATOM 1452 N N . GLU A 1 186 ? 14.689 10.734 5.420 1.00 91.75 186 GLU A N 1
ATOM 1453 C CA . GLU A 1 186 ? 15.428 11.082 4.201 1.00 91.75 186 GLU A CA 1
ATOM 1454 C C . GLU A 1 186 ? 14.529 11.592 3.059 1.00 91.75 186 GLU A C 1
ATOM 1456 O O . GLU A 1 186 ? 15.019 12.336 2.211 1.00 91.75 186 GLU A O 1
ATOM 1461 N N . LEU A 1 187 ? 13.239 11.231 3.017 1.00 86.44 187 LEU A N 1
ATOM 1462 C CA . LEU A 1 187 ? 12.301 11.697 1.980 1.00 86.44 187 LEU A CA 1
ATOM 1463 C C . LEU A 1 187 ? 11.880 13.166 2.170 1.00 86.44 187 LEU A C 1
ATOM 1465 O O . LEU A 1 187 ? 11.511 13.827 1.199 1.00 86.44 187 LEU A O 1
ATOM 1469 N N . ASP A 1 188 ? 11.961 13.679 3.400 1.00 71.06 188 ASP A N 1
ATOM 1470 C CA . ASP A 1 188 ? 11.569 15.043 3.785 1.00 71.06 188 ASP A CA 1
ATOM 1471 C C . ASP A 1 188 ? 12.644 16.118 3.492 1.00 71.06 188 ASP A C 1
ATOM 1473 O O . ASP A 1 188 ? 12.490 17.296 3.857 1.00 71.06 188 ASP A O 1
ATOM 1477 N N . HIS A 1 189 ? 13.759 15.746 2.855 1.00 57.16 189 HIS A N 1
ATOM 1478 C CA . HIS A 1 189 ? 14.952 16.585 2.668 1.00 57.16 189 HIS A CA 1
ATOM 1479 C C . HIS A 1 189 ? 15.379 16.734 1.204 1.00 57.16 189 HIS A C 1
ATOM 1481 O O . HIS A 1 189 ? 15.744 17.880 0.836 1.00 57.16 189 HIS A O 1
#

Nearest PDB structures (foldseek):
  2ijq-assembly1_A  TM=9.916E-01  e=1.309E-16  Haloarcula marismortui
  2ijq-assembly2_B  TM=9.990E-01  e=6.882E-13  Haloarcula marismortui
  7v1l-assembly1_B-2  TM=4.583E-01  e=5.780E+00  Homo sapiens
  7l1k-assembly1_B  TM=2.754E-01  e=2.726E+00  Schizosaccharomyces pombe 972h-

pLDDT: mean 86.43, std 21.8, range [30.73, 98.94]

Mean predicted aligned error: 8.49 Å

Secondary structure (DSSP, 8-state):
------PPPP-PPPPP-----------HHHHHH--TTSPPPSS--TTEETTTTEES-HHHHHHHHHHHHHHHHT-HHHHHHHHHHHHTTS-TTSHHHHHHHHHHHHHHHHHHHHHH--HHHHHHHHHHHHHHGGGS-TTGGGB-HHHHHHHHHHHTT-GGGGTT----BTTB-----HHHHHHHHHHT-

InterPro domains:
  IPR005500 Protein of unknown function DUF309 [PF03745] (65-123)
  IPR005500 Protein of unknown function DUF309 [PTHR34796] (57-183)
  IPR023203 TTHA0068-like superfamily [SSF140663] (54-186)

Organism: Haloferax larsenii (NCBI:txid302484)

Foldseek 3Di:
DDPDPDDDDDDDDDDDDDDDDDDPDPDVVVCQFDDPVQDQFPDQFAQADPVVRTGRGSLLLVLVVLLQQCVLQVVLVLSLLSLVLVLSVDDPPDLSNLQSLLSNLQSVLSCCCPVPVNLVSNLVSLVSSCVSLVPHDCCHSQWNSVVVNVLSVVCNVPVCSSPNDGIGGSNDRHHDDPVSVVVSVVSVD

Solvent-accessible surface area (backbone atoms only — not comparable 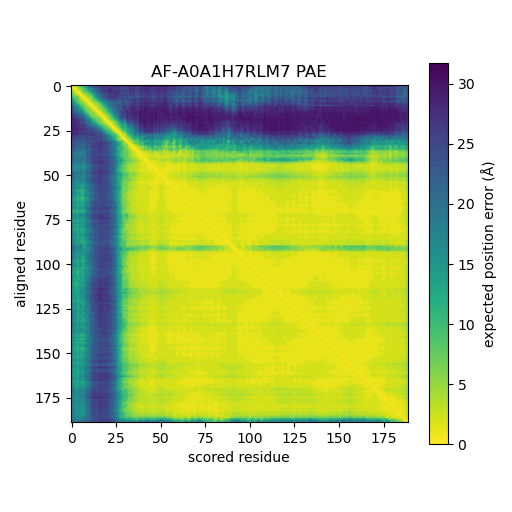to full-atom values): 10773 Å² total; per-residue (Å²): 133,86,82,77,82,81,75,82,80,80,89,79,87,82,84,87,88,87,91,88,80,92,72,94,62,86,55,69,74,57,48,42,38,54,45,89,87,56,77,81,71,96,69,82,35,50,57,53,39,76,92,80,69,40,40,70,40,26,50,58,43,48,28,49,55,36,18,40,12,23,42,43,63,68,40,19,66,65,14,19,51,34,24,48,63,56,26,72,78,43,62,90,91,40,63,66,27,28,40,27,50,15,50,23,24,47,23,48,15,50,34,27,37,75,78,64,72,29,57,70,58,16,39,55,30,35,57,53,16,50,63,40,39,66,81,46,61,53,37,42,68,33,29,44,43,53,62,50,52,52,50,47,60,47,32,63,81,42,60,70,67,57,69,87,56,61,61,39,42,73,92,32,81,51,56,56,54,74,69,44,55,54,52,52,62,60,73,80,108

Radius of gyration: 17.6 Å; Cα contacts (8 Å, |Δi|>4): 252; chains: 1; bounding box: 51×42×40 Å

Sequence (189 aa):
MQVLLGEKPAAERAVTDGVTGPHVGSNSMDEHTRDPSVAPPLGNPTGWNEAVRMWDHATLRKAVEHGVRLFNAGDFHESHDCFEIEWYNYGAGTTESAFLHGMVQVAAGAYKHFDFEDDAGMRSLFGTSLDYLRGTPSDFYGVDVDDVRETLRTALDDPTVLHGWQIRIDDQLATAYPADYEYVEELDH